Protein AF-A0A2D9YYC9-F1 (afdb_monomer_lite)

Foldseek 3Di:
DDLQQDQWDADPVQATPDHHPLNVVLLVLQAQFWWWWAFPVGDIAGAHGKDFDPRRRQGWIWGQHPVRDTDIDGLQRTFKIFTPLVSLVVLLVVLQVVLVVVLVVVLVVCLVVVPDPVDDSPVSNVVSVLLQDAPDVVVPRPPPPHNRPSVVVSVVSSVVSSVVSSVVCVVQSVSMGGRDCPPPNRDPPDDSDDDDPVVVVVVVVVVVLVVLCVDPNSVVVVVVVD

Sequence (226 aa):
MEIKDVYYVYSDFNRIFHHSWSFEENLRRIKNRTGKAYTIDGDTLNFIDIKFDKDMIEPEILLTTIHERSEYISLFDIEHIETDFSIMTYSVERGFQYSFYSFIIATTLNVGLSWDNERRAIPQIWDQYDNLLPMISLLGLNKQHGTGVTYESLTSLVPLTILISMAYDVFKDKNKFYFSPVYENKKFGRSMHVFSLKQLVRSKLDSIIFRLEKNKLGRKVIGWFR

pLDDT: mean 80.92, std 12.18, range [47.97, 95.19]

Radius of gyration: 24.15 Å; chains: 1; bounding box: 65×42×69 Å

Structure (mmCIF, N/CA/C/O backbone):
data_AF-A0A2D9YYC9-F1
#
_entry.id   AF-A0A2D9YYC9-F1
#
loop_
_atom_site.group_PDB
_atom_site.id
_atom_site.type_symbol
_atom_site.label_atom_id
_atom_site.label_alt_id
_atom_site.label_comp_id
_atom_site.label_asym_id
_atom_site.label_entity_id
_atom_site.label_seq_id
_atom_site.pdbx_PDB_ins_code
_atom_site.Cartn_x
_atom_site.Cartn_y
_atom_site.Cartn_z
_atom_site.occupancy
_atom_site.B_iso_or_equiv
_atom_site.auth_seq_id
_atom_site.auth_comp_id
_atom_site.auth_asym_id
_atom_site.auth_atom_id
_atom_site.pdbx_PDB_model_num
ATOM 1 N N . MET A 1 1 ? -23.852 3.025 -10.767 1.00 52.12 1 MET A N 1
ATOM 2 C CA . MET A 1 1 ? -22.676 2.762 -9.915 1.00 52.12 1 MET A CA 1
ATOM 3 C C . MET A 1 1 ? -22.319 1.302 -10.105 1.00 52.12 1 MET A C 1
ATOM 5 O O . MET A 1 1 ? -23.188 0.466 -9.892 1.00 52.12 1 MET A O 1
ATOM 9 N N . GLU A 1 2 ? -21.134 0.987 -10.622 1.00 62.22 2 GLU A N 1
ATOM 10 C CA . GLU A 1 2 ? -20.710 -0.412 -10.743 1.00 62.22 2 GLU A CA 1
ATOM 11 C C . GLU A 1 2 ? -20.192 -0.897 -9.380 1.00 62.22 2 GLU A C 1
ATOM 13 O O . GLU A 1 2 ? -19.480 -0.167 -8.696 1.00 62.22 2 GLU A O 1
ATOM 18 N N . ILE A 1 3 ? -20.532 -2.127 -8.976 1.00 65.88 3 ILE A N 1
ATOM 19 C CA . ILE A 1 3 ? -20.151 -2.714 -7.671 1.00 65.88 3 ILE A CA 1
ATOM 20 C C . ILE A 1 3 ? -18.628 -2.660 -7.428 1.00 65.88 3 ILE A C 1
ATOM 22 O O . ILE A 1 3 ? -18.171 -2.524 -6.295 1.00 65.88 3 ILE A O 1
ATOM 26 N N . LYS A 1 4 ? -17.830 -2.707 -8.500 1.00 65.62 4 LYS A N 1
ATOM 27 C CA . LYS A 1 4 ? -16.361 -2.648 -8.457 1.00 65.62 4 LYS A CA 1
ATOM 28 C C . LYS A 1 4 ? -15.800 -1.340 -7.877 1.00 65.62 4 LYS A C 1
ATOM 30 O O . LYS A 1 4 ? -14.672 -1.341 -7.392 1.00 65.62 4 LYS A O 1
ATOM 35 N N . ASP A 1 5 ? -16.571 -0.254 -7.938 1.00 69.75 5 ASP A N 1
ATOM 36 C CA . ASP A 1 5 ? -16.155 1.078 -7.483 1.00 69.75 5 ASP A CA 1
ATOM 37 C C . ASP A 1 5 ? -16.563 1.341 -6.020 1.00 69.75 5 ASP A C 1
ATOM 39 O O . ASP A 1 5 ? -16.216 2.374 -5.447 1.00 69.75 5 ASP A O 1
ATOM 43 N N . VAL A 1 6 ? -17.298 0.410 -5.401 1.00 81.81 6 VAL A N 1
ATOM 44 C CA . VAL A 1 6 ? -17.781 0.515 -4.020 1.00 81.81 6 VAL A CA 1
ATOM 45 C C . VAL A 1 6 ? -16.727 -0.015 -3.056 1.00 81.81 6 VAL A C 1
ATOM 47 O O . VAL A 1 6 ? -16.281 -1.151 -3.202 1.00 81.81 6 VAL A O 1
ATOM 50 N N . TYR A 1 7 ? -16.340 0.796 -2.063 1.00 85.31 7 TYR A N 1
ATOM 51 C CA . TYR A 1 7 ? -15.249 0.472 -1.138 1.00 85.31 7 TYR A CA 1
ATOM 52 C C . TYR A 1 7 ? -15.522 -0.815 -0.347 1.00 85.31 7 TYR A C 1
ATOM 54 O O . TYR A 1 7 ? -14.713 -1.741 -0.422 1.00 85.31 7 TYR A O 1
ATOM 62 N N . TYR A 1 8 ? -16.681 -0.897 0.310 1.00 87.50 8 TYR A N 1
ATOM 63 C CA . TYR A 1 8 ? -17.287 -2.123 0.831 1.00 87.50 8 TYR A CA 1
ATOM 64 C C . TYR A 1 8 ? -18.804 -1.932 1.013 1.00 87.50 8 TYR A C 1
ATOM 66 O O . TYR A 1 8 ? -19.294 -0.802 0.990 1.00 87.50 8 TYR A O 1
ATOM 74 N N . VAL A 1 9 ? -19.546 -3.032 1.153 1.00 84.38 9 VAL A N 1
ATOM 75 C CA . VAL A 1 9 ? -20.987 -3.055 1.448 1.00 84.38 9 VAL A CA 1
ATOM 76 C C . VAL A 1 9 ? -21.239 -4.025 2.594 1.00 84.38 9 VAL A C 1
ATOM 78 O O . VAL A 1 9 ? -20.710 -5.140 2.598 1.00 84.38 9 VAL A O 1
ATOM 81 N N . TYR A 1 10 ? -22.062 -3.596 3.546 1.00 85.69 10 TYR A N 1
ATOM 82 C CA . TYR A 1 10 ? -22.464 -4.387 4.699 1.00 85.69 10 TYR A CA 1
ATOM 83 C C . TYR A 1 10 ? -23.986 -4.525 4.773 1.00 85.69 10 TYR A C 1
ATOM 85 O O . TYR A 1 10 ? -24.723 -3.737 4.182 1.00 85.69 10 TYR A O 1
ATOM 93 N N . SER A 1 11 ? -24.443 -5.586 5.433 1.00 84.19 11 SER A N 1
ATOM 94 C CA . SER A 1 11 ? -25.862 -5.869 5.678 1.00 84.19 11 SER A CA 1
ATOM 95 C C . SER A 1 11 ? -26.324 -5.326 7.032 1.00 84.19 11 SER A C 1
ATOM 97 O O . SER A 1 11 ? -25.493 -5.032 7.889 1.00 84.19 11 SER A O 1
ATOM 99 N N . ASP A 1 12 ? -27.641 -5.308 7.257 1.00 79.25 12 ASP A N 1
ATOM 100 C CA . ASP A 1 12 ? -28.264 -4.928 8.538 1.00 79.25 12 ASP A CA 1
ATOM 101 C C . ASP A 1 12 ? -27.832 -5.819 9.721 1.00 79.25 12 ASP A C 1
ATOM 103 O O . ASP A 1 12 ? -28.010 -5.455 10.878 1.00 79.25 12 ASP A O 1
ATOM 107 N N . PHE A 1 13 ? -27.231 -6.981 9.443 1.00 80.44 13 PHE A N 1
ATOM 108 C CA . PHE A 1 13 ? -26.646 -7.871 10.449 1.00 80.44 13 PHE A CA 1
ATOM 109 C C . PHE A 1 13 ? -25.179 -7.547 10.766 1.00 80.44 13 PHE A C 1
ATOM 111 O O . PHE A 1 13 ? -24.491 -8.396 11.328 1.00 80.44 13 PHE A O 1
ATOM 118 N N . ASN A 1 14 ? -24.674 -6.373 10.369 1.00 81.06 14 ASN A N 1
ATOM 119 C CA . ASN A 1 14 ? -23.276 -5.970 10.556 1.00 81.06 14 ASN A CA 1
ATOM 120 C C . ASN A 1 14 ? -22.285 -6.969 9.933 1.00 81.06 14 ASN A C 1
ATOM 122 O O . ASN A 1 14 ? -21.263 -7.313 10.514 1.00 81.06 14 ASN A O 1
ATOM 126 N N . ARG A 1 15 ? -22.589 -7.441 8.720 1.00 84.62 15 ARG A N 1
ATOM 127 C CA . ARG A 1 15 ? -21.717 -8.360 7.963 1.00 84.62 15 ARG A CA 1
ATOM 128 C C .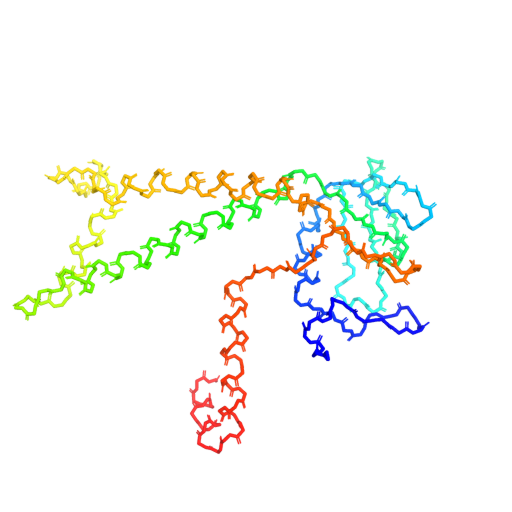 ARG A 1 15 ? -21.300 -7.748 6.645 1.00 84.62 15 ARG A C 1
ATOM 130 O O . ARG A 1 15 ? -22.183 -7.304 5.905 1.00 84.62 15 ARG A O 1
ATOM 137 N N . ILE A 1 16 ? -20.008 -7.769 6.324 1.00 85.94 16 ILE A N 1
ATOM 138 C CA . ILE A 1 16 ? -19.506 -7.314 5.023 1.00 85.94 16 ILE A CA 1
ATOM 139 C C . ILE A 1 16 ? -19.636 -8.465 4.028 1.00 85.94 16 ILE A C 1
ATOM 141 O O . ILE A 1 16 ? -19.042 -9.522 4.197 1.00 85.94 16 ILE A O 1
ATOM 145 N N . PHE A 1 17 ? -20.407 -8.258 2.963 1.00 85.56 17 PHE A N 1
ATOM 146 C CA . PHE A 1 17 ? -20.585 -9.261 1.902 1.00 85.56 17 PHE A CA 1
ATOM 147 C C . PHE A 1 17 ? -19.936 -8.850 0.578 1.00 85.56 17 PHE A C 1
ATOM 149 O O . PHE A 1 17 ? -19.838 -9.656 -0.346 1.00 85.56 17 PHE A O 1
ATOM 156 N N . HIS A 1 18 ? -19.488 -7.598 0.469 1.00 86.12 18 HIS A N 1
ATOM 157 C CA . HIS A 1 18 ? -18.703 -7.121 -0.662 1.00 86.12 18 HIS A CA 1
ATOM 158 C C . HIS A 1 18 ? -17.634 -6.149 -0.186 1.00 86.12 18 HIS A C 1
ATOM 160 O O . HIS A 1 18 ? -17.923 -5.241 0.588 1.00 86.12 18 HIS A O 1
ATOM 166 N N . HIS A 1 19 ? -16.420 -6.285 -0.704 1.00 87.94 19 HIS A N 1
ATOM 167 C CA . HIS A 1 19 ? -15.357 -5.309 -0.522 1.00 87.94 19 HIS A CA 1
ATOM 168 C C . HIS A 1 19 ? -14.511 -5.188 -1.789 1.00 87.94 19 HIS A C 1
ATOM 170 O O . HIS A 1 19 ? -14.334 -6.134 -2.555 1.00 87.94 19 HIS A O 1
ATOM 176 N N . SER A 1 20 ? -14.006 -3.983 -2.034 1.00 88.56 20 SER A N 1
ATOM 177 C CA . SER A 1 20 ? -13.133 -3.702 -3.171 1.00 88.56 20 SER A CA 1
ATOM 178 C C . SER A 1 20 ? -11.706 -4.191 -2.933 1.00 88.56 20 SER A C 1
ATOM 180 O O . SER A 1 20 ? -11.236 -4.300 -1.802 1.00 88.56 20 SER A O 1
ATOM 182 N N . TRP A 1 21 ? -10.950 -4.346 -4.021 1.00 88.06 21 TRP A N 1
ATOM 183 C CA . TRP A 1 21 ? -9.505 -4.578 -3.943 1.00 88.06 21 TRP A CA 1
ATOM 184 C C . TRP A 1 21 ? -8.770 -3.461 -3.182 1.00 88.06 21 TRP A C 1
ATOM 186 O O . TRP A 1 21 ? -7.805 -3.719 -2.473 1.00 88.06 21 TRP A O 1
ATOM 196 N N . SER A 1 22 ? -9.227 -2.207 -3.304 1.00 89.44 22 SER A N 1
ATOM 197 C CA . SER A 1 22 ? -8.639 -1.089 -2.553 1.00 89.44 22 SER A CA 1
ATOM 198 C C . SER A 1 22 ? -8.849 -1.230 -1.046 1.00 89.44 22 SER A C 1
ATOM 200 O O . SER A 1 22 ? -7.952 -0.876 -0.290 1.00 89.44 22 SER A O 1
ATOM 202 N N . PHE A 1 23 ? -9.999 -1.755 -0.613 1.00 90.25 23 PHE A N 1
ATOM 203 C CA . PHE A 1 23 ? -10.268 -2.041 0.795 1.00 90.25 23 PHE A CA 1
ATOM 204 C C . PHE A 1 23 ? -9.315 -3.112 1.326 1.00 90.25 23 PHE A C 1
ATOM 206 O O . PHE A 1 23 ? -8.588 -2.854 2.280 1.00 90.25 23 PHE A O 1
ATOM 213 N N . GLU A 1 24 ? -9.229 -4.255 0.644 1.00 90.88 24 GLU A N 1
ATOM 214 C CA . GLU A 1 24 ? -8.321 -5.347 1.021 1.00 90.88 24 GLU A CA 1
ATOM 215 C C . GLU A 1 24 ? -6.857 -4.880 1.076 1.00 90.88 24 GLU A C 1
ATOM 217 O O . GLU A 1 24 ? -6.128 -5.149 2.032 1.00 90.88 24 GLU A O 1
ATOM 222 N N . GLU A 1 25 ? -6.425 -4.116 0.074 1.00 90.94 25 GLU A N 1
ATOM 223 C CA . GLU A 1 25 ? -5.067 -3.588 0.012 1.00 90.94 25 GLU A CA 1
ATOM 224 C C . GLU A 1 25 ? -4.793 -2.562 1.122 1.00 90.94 25 GLU A C 1
ATOM 226 O O . GLU A 1 25 ? -3.695 -2.551 1.677 1.00 90.94 25 GLU A O 1
ATOM 231 N N . ASN A 1 26 ? -5.768 -1.730 1.499 1.00 92.31 26 ASN A N 1
ATOM 232 C CA . ASN A 1 26 ? -5.632 -0.830 2.646 1.00 92.31 26 ASN A CA 1
ATOM 233 C C . ASN A 1 26 ? -5.499 -1.612 3.958 1.00 92.31 26 ASN A C 1
ATOM 235 O O . ASN A 1 26 ? -4.574 -1.344 4.721 1.00 92.31 26 ASN A O 1
ATOM 239 N N . LEU A 1 27 ? -6.332 -2.631 4.184 1.00 92.50 27 LEU A N 1
ATOM 240 C CA . LEU A 1 27 ? -6.210 -3.507 5.354 1.00 92.50 27 LEU A CA 1
ATOM 241 C C . LEU A 1 27 ? -4.836 -4.178 5.421 1.00 92.50 27 LEU A C 1
ATOM 243 O O . LEU A 1 27 ? -4.179 -4.167 6.463 1.00 92.50 27 LEU A O 1
ATOM 247 N N . ARG A 1 28 ? -4.347 -4.695 4.287 1.00 91.81 28 ARG A N 1
ATOM 248 C CA . ARG A 1 28 ? -3.009 -5.293 4.177 1.00 91.81 28 ARG A CA 1
ATOM 249 C C . ARG A 1 28 ? -1.899 -4.301 4.523 1.00 91.81 28 ARG A C 1
ATOM 251 O O . ARG A 1 28 ? -0.874 -4.697 5.075 1.00 91.81 28 ARG A O 1
ATOM 258 N N . ARG A 1 29 ? -2.072 -3.022 4.182 1.00 91.38 29 ARG A N 1
ATOM 259 C CA . ARG A 1 29 ? -1.085 -1.973 4.468 1.00 91.38 29 ARG A CA 1
ATOM 260 C C . ARG A 1 29 ? -1.031 -1.589 5.936 1.00 91.38 29 ARG A C 1
ATOM 262 O O . ARG A 1 29 ? 0.056 -1.240 6.390 1.00 91.38 29 ARG A O 1
ATOM 269 N N . ILE A 1 30 ? -2.167 -1.647 6.622 1.00 93.19 30 ILE A N 1
ATOM 270 C CA . ILE A 1 30 ? -2.317 -1.307 8.040 1.00 93.19 30 ILE A CA 1
ATOM 271 C C . ILE A 1 30 ? -1.871 -2.462 8.938 1.00 93.19 30 ILE A C 1
ATOM 273 O O . ILE A 1 30 ? -1.280 -2.226 9.985 1.00 93.19 30 ILE A O 1
ATOM 277 N N . LYS A 1 31 ? -2.148 -3.704 8.526 1.00 91.88 31 LYS A N 1
ATOM 278 C CA . LYS A 1 31 ? -1.865 -4.914 9.303 1.00 91.88 31 LYS A CA 1
ATOM 279 C C . LYS A 1 31 ? -0.412 -4.961 9.789 1.00 91.88 31 LYS A C 1
ATOM 281 O O . LYS A 1 31 ? 0.508 -4.694 9.014 1.00 91.88 31 LYS A O 1
ATOM 286 N N . ASN A 1 32 ? -0.219 -5.394 11.036 1.00 89.12 32 ASN A N 1
ATOM 287 C CA . ASN A 1 32 ? 1.094 -5.515 11.675 1.00 89.12 32 ASN A CA 1
ATOM 288 C C . ASN A 1 32 ? 1.869 -4.189 11.767 1.00 89.12 32 ASN A C 1
ATOM 290 O O . ASN A 1 32 ? 3.093 -4.170 11.609 1.00 89.12 32 ASN A O 1
ATOM 294 N N . ARG A 1 33 ? 1.164 -3.072 11.973 1.00 90.94 33 ARG A N 1
ATOM 295 C CA . ARG A 1 33 ? 1.769 -1.757 12.219 1.00 90.94 33 ARG A CA 1
ATOM 296 C C . ARG A 1 33 ? 1.282 -1.169 13.533 1.00 90.94 33 ARG A C 1
ATOM 298 O O . ARG A 1 33 ? 0.242 -1.560 14.050 1.00 90.94 33 ARG A O 1
ATOM 305 N N . THR A 1 34 ? 2.030 -0.184 14.006 1.00 94.19 34 THR A N 1
ATOM 306 C CA . THR A 1 34 ? 1.686 0.665 15.146 1.00 94.19 34 THR A CA 1
ATOM 307 C C . THR A 1 34 ? 0.879 1.866 14.664 1.00 94.19 34 THR A C 1
ATOM 309 O O . THR A 1 34 ? 1.081 2.367 13.550 1.00 94.19 34 THR A O 1
ATOM 312 N N . GLY A 1 35 ? -0.021 2.367 15.504 1.00 94.88 35 GLY A N 1
ATOM 313 C CA . GLY A 1 35 ? -0.828 3.523 15.155 1.00 94.88 35 GLY A CA 1
ATOM 314 C C . GLY A 1 35 ? -1.865 3.901 16.199 1.00 94.88 35 GLY A C 1
ATOM 315 O O . GLY A 1 35 ? -1.781 3.538 17.375 1.00 94.88 35 GLY A O 1
ATOM 316 N N . LYS A 1 36 ? -2.842 4.676 15.736 1.00 95.19 36 LYS A N 1
ATOM 317 C CA . LYS A 1 36 ? -3.989 5.155 16.503 1.00 95.19 36 LYS A CA 1
ATOM 318 C C . LYS A 1 36 ? -5.265 4.823 15.753 1.00 95.19 36 LYS A C 1
ATOM 320 O O . LYS A 1 36 ? -5.350 5.071 14.553 1.00 95.19 36 LYS A O 1
ATOM 325 N N . ALA A 1 37 ? -6.245 4.262 16.441 1.00 94.12 37 ALA A N 1
ATOM 326 C CA . ALA A 1 37 ? -7.591 4.094 15.920 1.00 94.12 37 ALA A CA 1
ATOM 327 C C . ALA A 1 37 ? -8.490 5.156 16.554 1.00 94.12 37 ALA A C 1
ATOM 329 O O . ALA A 1 37 ? -8.452 5.352 17.768 1.00 94.12 37 ALA A O 1
ATOM 330 N N . TYR A 1 38 ? -9.264 5.845 15.728 1.00 92.75 38 TYR A N 1
ATOM 331 C CA . TYR A 1 38 ? -10.232 6.850 16.145 1.00 92.75 38 TYR A CA 1
ATOM 332 C C . TYR A 1 38 ? -11.621 6.246 16.010 1.00 92.75 38 TYR A C 1
ATOM 334 O O . TYR A 1 38 ? -11.996 5.798 14.919 1.00 92.75 38 TYR A O 1
ATOM 342 N N . THR A 1 39 ? -12.354 6.181 17.116 1.00 91.06 39 THR A N 1
ATOM 343 C CA . THR A 1 39 ? -13.708 5.628 17.126 1.00 91.06 39 THR A CA 1
ATOM 344 C C . THR A 1 39 ? -14.718 6.675 16.675 1.00 91.06 39 THR A C 1
ATOM 346 O O . THR A 1 39 ? -14.463 7.880 16.728 1.00 91.06 39 THR A O 1
ATOM 349 N N . ILE A 1 40 ? -15.890 6.218 16.241 1.00 88.00 40 ILE A N 1
ATOM 350 C CA . ILE A 1 40 ? -17.014 7.098 15.896 1.00 88.00 40 ILE A CA 1
ATOM 351 C C . ILE A 1 40 ? -17.499 7.932 17.094 1.00 88.00 40 ILE A C 1
ATOM 353 O O . ILE A 1 40 ? -17.984 9.045 16.899 1.00 88.00 40 ILE A O 1
ATOM 357 N N . ASP A 1 41 ? -17.308 7.425 18.315 1.00 86.81 41 ASP A N 1
ATOM 358 C CA . ASP A 1 41 ? -17.687 8.090 19.568 1.00 86.81 41 ASP A CA 1
ATOM 359 C C . ASP A 1 41 ? -16.687 9.182 19.995 1.00 86.81 41 ASP A C 1
ATOM 361 O O . ASP A 1 41 ? -16.949 9.945 20.925 1.00 86.81 41 ASP A O 1
ATOM 365 N N . GLY A 1 42 ? -15.554 9.303 19.291 1.00 86.00 42 GLY A N 1
ATOM 366 C CA . GLY A 1 42 ? -14.517 10.304 19.549 1.00 86.00 42 GLY A CA 1
ATOM 367 C C . GLY A 1 42 ? -13.362 9.819 20.429 1.00 86.00 42 GLY A C 1
ATOM 368 O O . GLY A 1 42 ? -12.465 10.608 20.739 1.00 86.00 42 GLY A O 1
ATOM 369 N N . ASP A 1 43 ? -13.336 8.536 20.795 1.00 91.25 43 ASP A N 1
ATOM 370 C CA . ASP A 1 43 ? -12.227 7.948 21.540 1.00 91.25 43 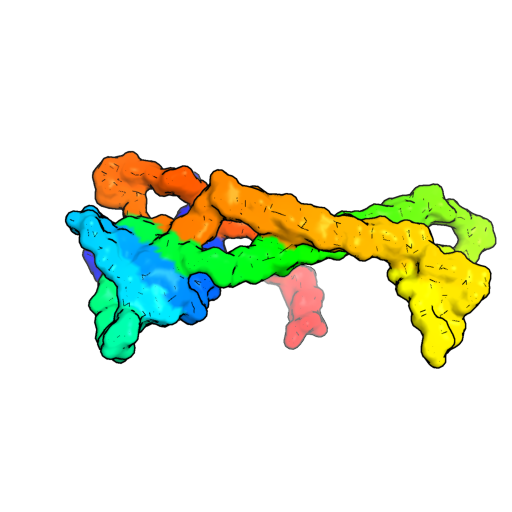ASP A CA 1
ATOM 371 C C . ASP A 1 43 ? -11.019 7.688 20.634 1.00 91.25 43 ASP A C 1
ATOM 373 O O . ASP A 1 43 ? -11.121 7.494 19.421 1.00 91.25 43 ASP A O 1
ATOM 377 N N . THR A 1 44 ? -9.831 7.678 21.239 1.00 93.62 44 THR A N 1
ATOM 378 C CA . THR A 1 44 ? -8.575 7.360 20.550 1.00 93.62 44 THR A CA 1
ATOM 379 C C . THR A 1 44 ? -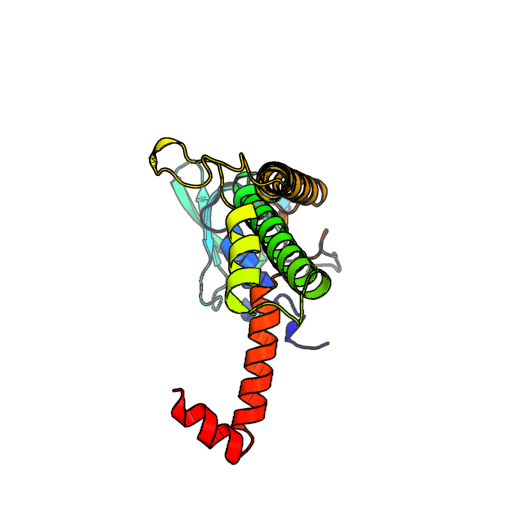7.891 6.182 21.226 1.00 93.62 44 THR A C 1
ATOM 381 O O . THR A 1 44 ? -7.525 6.248 22.399 1.00 93.62 44 THR A O 1
ATOM 384 N N . LEU A 1 45 ? -7.649 5.123 20.458 1.00 92.75 45 LEU A N 1
ATOM 385 C CA . LEU A 1 45 ? -7.034 3.885 20.918 1.00 92.75 45 LEU A CA 1
ATOM 386 C C . LEU A 1 45 ? -5.635 3.750 20.313 1.00 92.75 45 LEU A C 1
ATOM 388 O O . LEU A 1 45 ? -5.480 3.613 19.100 1.00 92.75 45 LEU A O 1
ATOM 392 N N . ASN A 1 46 ? -4.599 3.797 21.152 1.00 93.94 46 ASN A N 1
ATOM 393 C CA . ASN A 1 46 ? -3.218 3.584 20.710 1.00 93.94 46 ASN A CA 1
ATOM 394 C C . ASN A 1 46 ? -2.908 2.079 20.661 1.00 93.94 46 ASN A C 1
ATOM 396 O O . ASN A 1 46 ? -3.111 1.377 21.655 1.00 93.94 46 ASN A O 1
ATOM 400 N N . PHE A 1 47 ? -2.356 1.601 19.547 1.00 93.88 47 PHE A N 1
ATOM 401 C CA . PHE A 1 47 ? -2.017 0.190 19.345 1.00 93.88 47 PHE A CA 1
ATOM 402 C C . PHE A 1 47 ? -0.598 0.011 18.798 1.00 93.88 47 PHE A C 1
ATOM 404 O O . PHE A 1 47 ? -0.087 0.864 18.071 1.00 93.88 47 PHE A O 1
ATOM 411 N N . ILE A 1 48 ? 0.027 -1.115 19.144 1.00 94.56 48 ILE A N 1
ATOM 412 C CA . ILE A 1 48 ? 1.339 -1.559 18.639 1.00 94.56 48 ILE A CA 1
ATOM 413 C C . ILE A 1 48 ? 1.218 -2.637 17.555 1.00 94.56 48 ILE A C 1
ATOM 415 O O . ILE A 1 48 ? 2.143 -2.831 16.773 1.00 94.56 48 ILE A O 1
ATOM 419 N N . ASP A 1 49 ? 0.082 -3.332 17.506 1.00 93.19 49 ASP A N 1
ATOM 420 C CA . ASP A 1 49 ? -0.252 -4.307 16.470 1.00 93.19 49 ASP A CA 1
ATOM 421 C C . ASP A 1 49 ? -1.754 -4.244 16.179 1.00 93.19 49 ASP A C 1
ATOM 423 O O . ASP A 1 49 ? -2.566 -3.915 17.049 1.00 93.19 49 ASP A O 1
ATOM 427 N N . ILE A 1 50 ? -2.109 -4.555 14.938 1.00 94.06 50 ILE A N 1
ATOM 428 C CA . ILE A 1 50 ? -3.480 -4.565 14.445 1.00 94.06 50 ILE A CA 1
ATOM 429 C C . ILE A 1 50 ? -3.671 -5.721 13.471 1.00 94.06 50 ILE A C 1
ATOM 431 O O . ILE A 1 50 ? -2.922 -5.890 12.498 1.00 94.06 50 ILE A O 1
ATOM 435 N N . LYS A 1 51 ? -4.720 -6.506 13.713 1.00 93.56 51 LYS A N 1
ATOM 436 C CA . LYS A 1 51 ? -5.146 -7.609 12.851 1.00 93.56 51 LYS A CA 1
ATOM 437 C C . LYS A 1 51 ? -6.614 -7.452 12.499 1.00 93.56 51 LYS A C 1
ATOM 439 O O . LYS A 1 51 ? -7.404 -6.933 13.273 1.00 93.56 51 LYS A O 1
ATOM 444 N N . PHE A 1 52 ? -6.950 -7.937 11.317 1.00 91.50 52 PHE A N 1
ATOM 445 C CA . PHE A 1 52 ? -8.294 -7.901 10.765 1.00 91.50 52 PHE A CA 1
ATOM 446 C C . PHE A 1 52 ? -8.755 -9.330 10.522 1.00 91.50 52 PHE A C 1
ATOM 448 O O . PHE A 1 52 ? -7.934 -10.153 10.084 1.00 91.50 52 PHE A O 1
ATOM 455 N N . ASP A 1 53 ? -10.037 -9.604 10.760 1.00 87.44 53 ASP A N 1
ATOM 456 C CA . ASP A 1 53 ? -10.651 -10.824 10.243 1.00 87.44 53 ASP A CA 1
ATOM 457 C C . ASP A 1 53 ? -10.516 -10.855 8.712 1.00 87.44 53 ASP A C 1
ATOM 459 O O . ASP A 1 53 ? -10.726 -9.862 8.019 1.00 87.44 53 ASP A O 1
ATOM 463 N N . LYS A 1 54 ? -10.090 -11.990 8.165 1.00 79.06 54 LYS A N 1
ATOM 464 C CA . LYS A 1 54 ? -9.862 -12.119 6.726 1.00 79.06 54 LYS A CA 1
ATOM 465 C C . LYS A 1 54 ? -11.177 -12.256 5.967 1.00 79.06 54 LYS A C 1
ATOM 467 O O . LYS A 1 54 ? -11.276 -11.757 4.847 1.00 79.06 54 LYS A O 1
ATOM 472 N N . ASP A 1 55 ? -12.147 -12.935 6.568 1.00 80.06 55 ASP A N 1
ATOM 473 C CA . ASP A 1 55 ? -13.397 -13.267 5.894 1.00 80.06 55 ASP A CA 1
ATOM 474 C C . ASP A 1 55 ? -14.408 -12.117 5.999 1.00 80.06 55 ASP A C 1
ATOM 476 O O . ASP A 1 55 ? -15.313 -12.027 5.168 1.00 80.06 55 ASP A O 1
ATOM 480 N N . MET A 1 56 ? -14.214 -11.198 6.959 1.00 84.19 56 MET A N 1
ATOM 481 C CA . MET A 1 56 ? -15.032 -9.992 7.170 1.00 84.19 56 MET A CA 1
ATOM 482 C C . MET A 1 56 ? -16.524 -10.313 7.376 1.00 84.19 56 MET A C 1
ATOM 484 O O . MET A 1 56 ? -17.393 -9.448 7.224 1.00 84.19 56 MET A O 1
ATOM 488 N N . ILE A 1 57 ? -16.813 -11.570 7.732 1.00 80.50 57 ILE A N 1
ATOM 489 C CA . ILE A 1 57 ? -18.150 -12.059 8.070 1.00 80.50 57 ILE A CA 1
ATOM 490 C C . ILE A 1 57 ? -18.579 -11.389 9.370 1.00 80.50 57 ILE A C 1
ATOM 492 O O . ILE A 1 57 ? -19.686 -10.859 9.444 1.00 80.50 57 ILE A O 1
ATOM 496 N N . GLU A 1 58 ? -17.672 -11.374 10.344 1.00 84.38 58 GLU A N 1
ATOM 497 C CA . GLU A 1 58 ? -17.731 -10.572 11.558 1.00 84.38 58 GLU A CA 1
ATOM 498 C C . GLU A 1 58 ? -16.579 -9.573 11.441 1.00 84.38 58 GLU A C 1
ATOM 500 O O . GLU A 1 58 ? -15.423 -9.940 11.644 1.00 84.38 58 GLU A O 1
ATOM 505 N N . PRO A 1 59 ? -16.845 -8.340 10.979 1.00 87.38 59 PRO A N 1
ATOM 506 C CA . PRO A 1 59 ? -15.801 -7.376 10.670 1.00 87.38 59 PRO A CA 1
ATOM 507 C C . PRO A 1 59 ? -15.234 -6.809 11.971 1.00 87.38 59 PRO A C 1
ATOM 509 O O . PRO A 1 59 ? -15.526 -5.685 12.366 1.00 87.38 59 PRO A O 1
ATOM 512 N N . GLU A 1 60 ? -14.423 -7.616 12.641 1.00 90.81 60 GLU A N 1
ATOM 513 C CA . GLU A 1 60 ? -13.729 -7.291 13.873 1.00 90.81 60 GLU A CA 1
ATOM 514 C C . GLU A 1 60 ? -12.256 -6.988 13.599 1.00 90.81 60 GLU A C 1
ATOM 516 O O . GLU A 1 60 ? -11.591 -7.558 12.721 1.00 90.81 60 GLU A O 1
ATOM 521 N N . ILE A 1 61 ? -11.743 -6.060 14.394 1.00 92.44 61 ILE A N 1
ATOM 522 C CA . ILE A 1 61 ? -10.346 -5.683 14.458 1.00 92.44 61 ILE A CA 1
ATOM 523 C C . ILE A 1 61 ? -9.822 -6.130 15.813 1.00 92.44 61 ILE A C 1
ATOM 525 O O . ILE A 1 61 ? -10.370 -5.764 16.849 1.00 92.44 61 ILE A O 1
ATOM 529 N N . LEU A 1 62 ? -8.715 -6.862 15.804 1.00 94.12 62 LEU A N 1
ATOM 530 C CA . LEU A 1 62 ? -7.944 -7.119 17.007 1.00 94.12 62 LEU A CA 1
ATOM 531 C C . LEU A 1 62 ? -6.857 -6.050 17.137 1.00 94.12 62 LEU A C 1
ATOM 533 O O . LEU A 1 62 ? -5.918 -6.026 16.335 1.00 94.12 62 LEU A O 1
ATOM 537 N N . LEU A 1 63 ? -6.979 -5.188 18.146 1.00 93.69 63 LEU A N 1
ATOM 538 C CA . LEU A 1 63 ? -5.959 -4.207 18.512 1.00 93.69 63 LEU A CA 1
ATOM 539 C C . LEU A 1 63 ? -5.133 -4.732 19.679 1.00 93.69 63 LEU A C 1
ATOM 541 O O . LEU A 1 63 ? -5.683 -5.071 20.723 1.00 93.69 63 LEU A O 1
ATOM 545 N N . THR A 1 64 ? -3.811 -4.741 19.540 1.00 93.81 64 THR A N 1
ATOM 546 C CA . THR A 1 64 ? -2.901 -4.989 20.663 1.00 93.81 64 THR A CA 1
ATOM 547 C C . THR A 1 64 ? -2.371 -3.658 21.176 1.00 93.81 64 THR A C 1
ATOM 549 O O . THR A 1 64 ? -1.711 -2.907 20.458 1.00 93.81 64 THR A O 1
ATOM 552 N N . THR A 1 65 ? -2.674 -3.358 22.433 1.00 90.56 65 THR A N 1
ATOM 553 C CA . THR A 1 65 ? -2.245 -2.139 23.126 1.00 90.56 65 THR A CA 1
ATOM 554 C C . THR A 1 65 ? -0.777 -2.214 23.554 1.00 90.56 65 THR A C 1
ATOM 556 O O . THR A 1 65 ? -0.165 -3.280 23.578 1.00 90.56 65 THR A O 1
ATOM 559 N N . ILE A 1 66 ? -0.217 -1.074 23.967 1.00 83.44 66 ILE A N 1
ATOM 560 C CA . ILE A 1 66 ? 1.162 -0.968 24.484 1.00 83.44 66 ILE A CA 1
ATOM 561 C C . ILE A 1 66 ? 1.401 -1.884 25.700 1.00 83.44 66 ILE A C 1
ATOM 563 O O . ILE A 1 66 ? 2.511 -2.359 25.903 1.00 83.44 66 ILE A O 1
ATOM 567 N N . HIS A 1 67 ? 0.360 -2.167 26.487 1.00 85.69 67 HIS A N 1
ATOM 568 C CA . HIS A 1 67 ? 0.432 -3.060 27.649 1.00 85.69 67 HIS A CA 1
ATOM 569 C C . HIS A 1 67 ? 0.225 -4.541 27.280 1.00 85.69 67 HIS A C 1
ATOM 571 O O . HIS A 1 67 ? -0.165 -5.329 28.138 1.00 85.69 67 HIS A O 1
ATOM 577 N N . GLU A 1 68 ? 0.395 -4.896 26.000 1.00 81.00 68 GLU A N 1
ATOM 578 C CA . GLU A 1 68 ? 0.210 -6.242 25.429 1.00 81.00 68 GLU A CA 1
ATOM 579 C C . GLU A 1 68 ? -1.190 -6.846 25.640 1.00 81.00 68 GLU A C 1
ATOM 581 O O . GLU A 1 68 ? -1.425 -8.032 25.409 1.00 81.00 68 GLU A O 1
ATOM 586 N N . ARG A 1 69 ? -2.169 -6.021 26.026 1.00 88.00 69 ARG A N 1
ATOM 587 C CA . ARG A 1 69 ? -3.577 -6.423 26.070 1.00 88.00 69 ARG A CA 1
ATOM 588 C C . ARG A 1 69 ? -4.160 -6.319 24.677 1.00 88.00 69 ARG A C 1
ATOM 590 O O . ARG A 1 69 ? -3.982 -5.289 24.026 1.00 88.00 69 ARG A O 1
ATOM 597 N N . SER A 1 70 ? -4.824 -7.382 24.244 1.00 90.19 70 SER A N 1
ATOM 598 C CA . SER A 1 70 ? -5.469 -7.445 22.938 1.00 90.19 70 SER A CA 1
ATOM 599 C C . SER A 1 70 ? -6.980 -7.367 23.108 1.00 90.19 70 SER A C 1
ATOM 601 O O . SER A 1 70 ? -7.543 -8.109 23.911 1.00 90.19 70 SER A O 1
ATOM 603 N N . GLU A 1 71 ? -7.615 -6.465 22.370 1.00 90.56 71 GLU A N 1
ATOM 604 C CA . GLU A 1 71 ? -9.048 -6.186 22.448 1.00 90.56 71 GLU A CA 1
ATOM 605 C C . GLU A 1 71 ? -9.666 -6.283 21.051 1.00 90.56 71 GLU A C 1
ATOM 607 O O . GLU A 1 71 ? -9.069 -5.839 20.066 1.00 90.56 71 GLU A O 1
ATOM 612 N N . TYR A 1 72 ? -10.845 -6.902 20.977 1.00 91.81 72 TYR A N 1
ATOM 613 C CA . TYR A 1 72 ? -11.644 -6.966 19.758 1.00 91.81 72 TYR A CA 1
ATOM 614 C C . TYR A 1 72 ? -12.584 -5.770 19.710 1.00 91.81 72 TYR A C 1
ATOM 616 O O . TYR A 1 72 ? -13.292 -5.493 20.678 1.00 91.81 72 TYR A O 1
ATOM 624 N N . ILE A 1 73 ? -12.578 -5.069 18.582 1.00 91.44 73 ILE A N 1
ATOM 625 C CA . ILE A 1 73 ? -13.424 -3.907 18.322 1.00 91.44 73 ILE A CA 1
ATOM 626 C C . ILE A 1 73 ? -14.062 -4.083 16.950 1.00 91.44 73 ILE A C 1
ATOM 628 O O . ILE A 1 73 ? -13.409 -4.524 16.003 1.00 91.44 73 ILE A O 1
ATOM 632 N N . SER A 1 74 ? -15.335 -3.723 16.827 1.00 90.81 74 SER A N 1
ATOM 633 C CA . SER A 1 74 ? -16.026 -3.722 15.540 1.00 90.8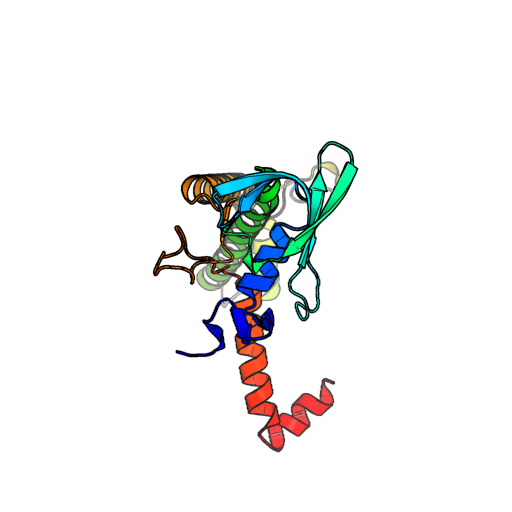1 74 SER A CA 1
ATOM 634 C C . SER A 1 74 ? -15.391 -2.700 14.595 1.00 90.81 74 SER A C 1
ATOM 636 O O . SER A 1 74 ? -15.183 -1.540 14.948 1.00 90.81 74 SER A O 1
ATOM 638 N N . LEU A 1 75 ? -15.137 -3.101 13.349 1.00 90.25 75 LEU A N 1
ATOM 639 C CA . LEU A 1 75 ? -14.682 -2.209 12.281 1.00 90.25 75 LEU A CA 1
ATOM 640 C C . LEU A 1 75 ? -15.648 -1.038 12.066 1.00 90.25 75 LEU A C 1
ATOM 642 O O . LEU A 1 75 ? -15.215 0.041 11.669 1.00 90.25 75 LEU A O 1
ATOM 646 N N . PHE A 1 76 ? -16.944 -1.241 12.317 1.00 88.56 76 PHE A N 1
ATOM 647 C CA . PHE A 1 76 ? -17.957 -0.200 12.143 1.00 88.56 76 PHE A CA 1
ATOM 648 C C . PHE A 1 76 ? -17.856 0.912 13.186 1.00 88.56 76 PHE A C 1
ATOM 650 O O . PHE A 1 76 ? -18.212 2.050 12.874 1.00 88.56 76 PHE A O 1
ATOM 657 N N . ASP A 1 77 ? -17.302 0.606 14.360 1.00 90.19 77 ASP A N 1
ATOM 658 C CA . ASP A 1 77 ? -17.102 1.570 15.445 1.00 90.19 77 ASP A CA 1
ATOM 659 C C . ASP A 1 77 ? -15.835 2.411 15.223 1.00 90.19 77 ASP A C 1
ATOM 661 O O . ASP A 1 77 ? -15.579 3.372 15.948 1.00 90.19 77 ASP A O 1
ATOM 665 N N . ILE A 1 78 ? -15.041 2.087 14.197 1.00 91.00 78 ILE A N 1
ATOM 666 C CA . ILE A 1 78 ? -13.844 2.829 13.812 1.00 91.00 78 ILE A CA 1
ATOM 667 C C . ILE A 1 78 ? -14.172 3.827 12.699 1.00 91.00 78 ILE A C 1
ATOM 669 O O . ILE A 1 78 ? -14.542 3.467 11.580 1.00 91.00 78 ILE A O 1
ATOM 673 N N . GLU A 1 79 ? -13.950 5.111 12.972 1.00 90.31 79 GLU A N 1
ATOM 674 C CA . GLU A 1 79 ? -14.011 6.157 11.953 1.00 90.31 79 GLU A CA 1
ATOM 675 C C . GLU A 1 79 ? -12.811 6.021 11.007 1.00 90.31 79 GLU A C 1
ATOM 677 O O . GLU A 1 79 ? -12.956 5.843 9.789 1.00 90.31 79 GLU A O 1
ATOM 682 N N . HIS A 1 80 ? -11.604 6.086 11.575 1.00 92.62 80 HIS A N 1
ATOM 683 C CA . HIS A 1 80 ? -10.367 5.962 10.822 1.00 92.62 80 HIS A CA 1
ATOM 684 C C . HIS A 1 80 ? -9.196 5.453 11.668 1.00 92.62 80 HIS A C 1
ATOM 686 O O . HIS A 1 80 ? -9.173 5.564 12.890 1.00 92.62 80 HIS A O 1
ATOM 692 N N . ILE A 1 81 ? -8.195 4.898 10.991 1.00 94.38 81 ILE A N 1
ATOM 693 C CA . ILE A 1 81 ? -6.943 4.421 11.572 1.00 94.38 81 ILE A CA 1
ATOM 694 C C . ILE A 1 81 ? -5.797 5.257 11.017 1.00 94.38 81 ILE A C 1
ATOM 696 O O . ILE A 1 81 ? -5.633 5.356 9.803 1.00 94.38 81 ILE A O 1
ATOM 700 N N . GLU A 1 82 ? -4.981 5.823 11.895 1.00 94.94 82 GLU A N 1
ATOM 701 C CA . GLU A 1 82 ? -3.736 6.496 11.551 1.00 94.94 82 GLU A CA 1
ATOM 702 C C . GLU A 1 82 ? -2.549 5.594 11.890 1.00 94.94 82 GLU A C 1
ATOM 704 O O . GLU A 1 82 ? -2.254 5.341 13.058 1.00 94.94 82 GLU A O 1
ATOM 709 N N . THR A 1 83 ? -1.856 5.097 10.868 1.00 94.75 83 THR A N 1
ATOM 710 C CA . THR A 1 83 ? -0.615 4.342 11.064 1.00 94.75 83 THR A CA 1
ATOM 711 C C . THR A 1 83 ? 0.562 5.286 11.271 1.00 94.75 83 THR A C 1
ATOM 713 O O . THR A 1 83 ? 0.567 6.430 10.805 1.00 94.75 83 THR A O 1
ATOM 716 N N . ASP A 1 84 ? 1.620 4.777 11.887 1.00 91.25 84 ASP A N 1
ATOM 717 C CA . ASP A 1 84 ? 2.913 5.449 11.872 1.00 91.25 84 ASP A CA 1
ATOM 718 C C . ASP A 1 84 ? 3.502 5.571 10.443 1.00 91.25 84 ASP A C 1
ATOM 720 O O . ASP A 1 84 ? 2.993 5.037 9.445 1.00 91.25 84 ASP A O 1
ATOM 724 N N . PHE A 1 85 ? 4.629 6.277 10.336 1.00 85.31 85 PHE A N 1
ATOM 725 C CA . PHE A 1 85 ? 5.329 6.469 9.064 1.00 85.31 85 PHE A CA 1
ATOM 726 C C . PHE A 1 85 ? 6.005 5.198 8.530 1.00 85.31 85 PHE A C 1
ATOM 728 O O . PHE A 1 85 ? 6.555 5.228 7.429 1.00 85.31 85 PHE A O 1
ATOM 735 N N . SER A 1 86 ? 5.934 4.056 9.226 1.00 87.56 86 SER A N 1
ATOM 736 C CA . SER A 1 86 ? 6.462 2.789 8.698 1.00 87.56 86 SER A CA 1
ATOM 737 C C . SER A 1 86 ? 5.747 2.375 7.400 1.00 87.56 86 SER A C 1
ATOM 739 O O . SER A 1 86 ? 6.317 1.678 6.546 1.00 87.56 86 SER A O 1
ATOM 741 N N . ILE A 1 87 ? 4.522 2.876 7.192 1.00 89.50 87 ILE A N 1
ATOM 742 C CA . ILE A 1 87 ? 3.752 2.710 5.958 1.00 89.50 87 ILE A CA 1
ATOM 743 C C . ILE A 1 87 ? 4.440 3.278 4.713 1.00 89.50 87 ILE A C 1
ATOM 745 O O . ILE A 1 87 ? 4.174 2.837 3.592 1.00 89.50 87 ILE A O 1
ATOM 749 N N . MET A 1 88 ? 5.391 4.191 4.904 1.00 91.19 88 MET A N 1
ATOM 750 C CA . MET A 1 88 ? 6.165 4.823 3.841 1.00 91.19 88 MET A CA 1
ATOM 751 C C . MET A 1 88 ? 7.029 3.824 3.054 1.00 91.19 88 MET A C 1
ATOM 753 O O . MET A 1 88 ? 7.417 4.104 1.921 1.00 91.19 88 MET A O 1
ATOM 757 N N . THR A 1 89 ? 7.226 2.607 3.578 1.00 92.38 89 THR A N 1
ATOM 758 C CA . THR A 1 89 ? 7.788 1.466 2.830 1.00 92.38 89 THR A CA 1
ATOM 759 C C . THR A 1 89 ? 7.052 1.233 1.502 1.00 92.38 89 THR A C 1
ATOM 761 O O . THR A 1 89 ? 7.683 0.990 0.476 1.00 92.38 89 THR A O 1
ATOM 764 N N . TYR A 1 90 ? 5.722 1.389 1.473 1.00 91.12 90 TYR A N 1
ATOM 765 C CA . TYR A 1 90 ? 4.940 1.256 0.237 1.00 91.12 90 TYR A CA 1
ATOM 766 C C . TYR A 1 90 ? 5.176 2.414 -0.740 1.00 91.12 90 TYR A C 1
ATOM 768 O O . TYR A 1 90 ? 5.112 2.234 -1.957 1.00 91.12 90 TYR A O 1
ATOM 776 N N . SER A 1 91 ? 5.454 3.613 -0.227 1.00 92.00 91 SER A N 1
ATOM 777 C CA . SER A 1 91 ? 5.826 4.774 -1.040 1.00 92.00 91 SER A CA 1
ATOM 778 C C . SER A 1 91 ? 7.188 4.562 -1.696 1.00 92.00 91 SER A C 1
ATOM 780 O O . SER A 1 91 ? 7.341 4.898 -2.872 1.00 92.00 91 SER A O 1
ATOM 782 N N . VAL A 1 92 ? 8.133 3.958 -0.967 1.00 92.69 92 VAL A N 1
ATOM 783 C CA . VAL A 1 92 ? 9.453 3.553 -1.474 1.00 92.69 92 VAL A CA 1
ATOM 784 C C . VAL A 1 92 ? 9.306 2.507 -2.575 1.00 92.69 92 VAL A C 1
ATOM 786 O O . VAL A 1 92 ? 9.792 2.721 -3.684 1.00 92.69 92 VAL A O 1
ATOM 789 N N . GLU A 1 93 ? 8.567 1.424 -2.319 1.00 91.69 93 GLU A N 1
ATOM 790 C CA . GLU A 1 93 ? 8.322 0.370 -3.312 1.00 91.69 93 GLU A CA 1
ATOM 791 C C . GLU A 1 93 ? 7.688 0.940 -4.589 1.00 91.69 93 GLU A C 1
ATOM 793 O O . GLU A 1 93 ? 8.136 0.667 -5.702 1.00 91.69 93 GLU A O 1
ATOM 798 N N . ARG A 1 94 ? 6.680 1.804 -4.439 1.00 90.44 94 ARG A N 1
ATOM 799 C CA . ARG A 1 94 ? 6.017 2.455 -5.572 1.00 90.44 94 ARG A CA 1
ATOM 800 C C . ARG A 1 94 ? 6.948 3.403 -6.329 1.00 90.44 94 ARG A C 1
ATOM 802 O O . ARG A 1 94 ? 6.928 3.412 -7.555 1.00 90.44 94 ARG A O 1
ATOM 809 N N . GLY A 1 95 ? 7.757 4.193 -5.622 1.00 90.50 95 GLY A N 1
ATOM 810 C CA . GLY A 1 95 ? 8.735 5.097 -6.232 1.00 90.50 95 GLY A CA 1
ATOM 811 C C . GLY A 1 95 ? 9.786 4.343 -7.046 1.00 90.50 95 GLY A C 1
ATOM 812 O O . GLY A 1 95 ? 10.112 4.762 -8.158 1.00 90.50 95 GLY A O 1
ATOM 813 N N . PHE A 1 96 ? 10.231 3.191 -6.541 1.00 91.25 96 PHE A N 1
ATOM 814 C CA . PHE A 1 96 ? 11.096 2.265 -7.266 1.00 91.25 96 PHE A CA 1
ATOM 815 C C . PHE A 1 96 ? 10.402 1.666 -8.498 1.00 91.25 96 PHE A C 1
ATOM 817 O O . PHE A 1 96 ? 10.976 1.629 -9.582 1.00 91.25 96 PHE A O 1
ATOM 824 N N . GLN A 1 97 ? 9.145 1.231 -8.376 1.00 88.06 97 GLN A N 1
ATOM 825 C CA . GLN A 1 97 ? 8.388 0.722 -9.524 1.00 88.06 97 GLN A CA 1
ATOM 826 C C . GLN A 1 97 ? 8.213 1.792 -10.610 1.00 88.06 97 GLN A C 1
ATOM 828 O O . GLN A 1 97 ? 8.327 1.486 -11.794 1.00 88.06 97 GLN A O 1
ATOM 833 N N . TYR A 1 98 ? 7.966 3.050 -10.234 1.00 86.81 98 TYR A N 1
ATOM 834 C CA . TYR A 1 98 ? 7.833 4.149 -11.191 1.00 86.81 98 TYR A CA 1
ATOM 835 C C . TYR A 1 98 ? 9.120 4.415 -11.964 1.00 86.81 98 TYR A C 1
ATOM 837 O O . TYR A 1 98 ? 9.058 4.539 -13.189 1.00 86.81 98 TYR A O 1
ATOM 845 N N . SER A 1 99 ? 10.272 4.471 -11.294 1.00 86.44 99 SER A N 1
ATOM 846 C CA . SER A 1 99 ? 11.556 4.626 -11.986 1.00 86.44 99 SER A CA 1
ATOM 847 C C . SER A 1 99 ? 11.860 3.414 -12.859 1.00 86.44 99 SER A C 1
ATOM 849 O O . SER A 1 99 ? 12.197 3.588 -14.027 1.00 86.44 99 SER A O 1
ATOM 851 N N . PHE A 1 100 ? 11.648 2.199 -12.348 1.00 84.44 100 PHE A N 1
ATOM 852 C CA . PHE A 1 100 ? 11.872 0.966 -13.098 1.00 84.44 100 PHE A CA 1
ATOM 853 C C . PHE A 1 100 ? 11.011 0.879 -14.367 1.00 84.44 100 PHE A C 1
ATOM 855 O O . PHE A 1 100 ? 11.531 0.633 -15.452 1.00 84.44 100 PHE A O 1
ATOM 862 N N . TYR A 1 101 ? 9.700 1.124 -14.280 1.00 82.62 101 TYR A N 1
ATOM 863 C CA . TYR A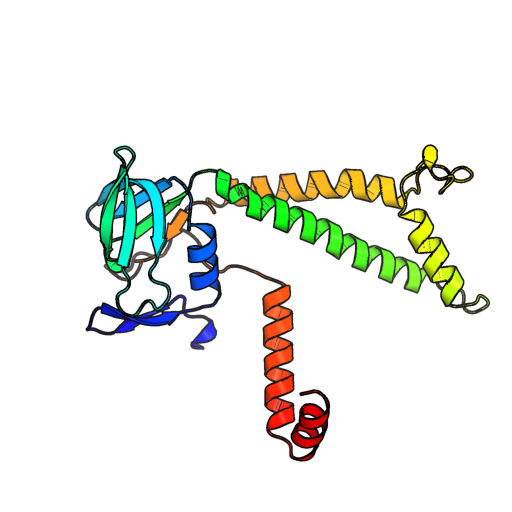 1 101 ? 8.830 1.080 -15.460 1.00 82.62 101 TYR A CA 1
ATOM 864 C C . TYR A 1 101 ? 9.116 2.212 -16.443 1.00 82.62 101 TYR A C 1
ATOM 866 O O . TYR A 1 101 ? 9.138 1.967 -17.649 1.00 82.62 101 TYR A O 1
ATOM 874 N N . SER A 1 102 ? 9.365 3.429 -15.949 1.00 81.44 102 SER A N 1
ATOM 875 C CA . SER A 1 102 ? 9.735 4.560 -16.812 1.00 81.44 102 SER A CA 1
ATOM 876 C C . SER A 1 102 ? 11.010 4.255 -17.585 1.00 81.44 102 SER A C 1
ATOM 878 O O . SER A 1 102 ? 11.091 4.529 -18.777 1.00 81.44 102 SER A O 1
ATOM 880 N N . PHE A 1 103 ? 11.970 3.613 -16.923 1.00 79.69 103 PHE A N 1
ATOM 881 C CA . PHE A 1 103 ? 13.198 3.154 -17.539 1.00 79.69 103 PHE A CA 1
ATOM 882 C C . PHE A 1 103 ? 12.958 2.097 -18.619 1.00 79.69 103 PHE A C 1
ATOM 884 O O . PHE A 1 103 ? 13.425 2.273 -19.737 1.00 79.69 103 PHE A O 1
ATOM 891 N N . ILE A 1 104 ? 12.189 1.038 -18.342 1.00 80.50 104 ILE A N 1
ATOM 892 C CA . ILE A 1 104 ? 11.890 0.010 -19.355 1.00 80.50 104 ILE A CA 1
ATOM 893 C C . ILE A 1 104 ? 11.195 0.624 -20.578 1.00 80.50 104 ILE A C 1
ATOM 895 O O . ILE A 1 104 ? 11.538 0.289 -21.714 1.00 80.50 104 ILE A O 1
ATOM 899 N N . ILE A 1 105 ? 10.256 1.550 -20.366 1.00 79.12 105 ILE A N 1
ATOM 900 C CA . ILE A 1 105 ? 9.577 2.267 -21.453 1.00 79.12 105 ILE A CA 1
ATOM 901 C C . ILE A 1 105 ? 10.575 3.120 -22.240 1.00 79.12 105 ILE A C 1
ATOM 903 O O . ILE A 1 105 ? 10.621 3.014 -23.463 1.00 79.12 105 ILE A O 1
ATOM 907 N N . ALA A 1 106 ? 11.392 3.929 -21.562 1.00 75.94 106 ALA A N 1
ATOM 908 C CA . ALA A 1 106 ? 12.378 4.796 -22.202 1.00 75.94 106 ALA A CA 1
ATOM 909 C C . ALA A 1 106 ? 13.412 3.994 -23.004 1.00 75.94 106 ALA A C 1
ATOM 911 O O . ALA A 1 106 ? 13.673 4.328 -24.157 1.00 75.94 106 ALA A O 1
ATOM 912 N N . THR A 1 107 ? 13.937 2.901 -22.446 1.00 74.00 107 THR A N 1
ATOM 913 C CA . THR A 1 107 ? 14.864 1.999 -23.142 1.00 74.00 107 THR A CA 1
ATOM 914 C C . THR A 1 107 ? 14.201 1.375 -24.364 1.00 74.00 107 THR A C 1
ATOM 916 O O . THR A 1 107 ? 14.786 1.391 -25.441 1.00 74.00 107 THR A O 1
ATOM 919 N N . THR A 1 108 ? 12.959 0.895 -24.245 1.00 74.88 108 THR A N 1
ATOM 920 C CA . THR A 1 108 ? 12.225 0.306 -25.379 1.00 74.88 108 THR A CA 1
ATOM 921 C C . THR A 1 108 ? 11.983 1.327 -26.493 1.00 74.88 108 THR A C 1
ATOM 923 O O . THR A 1 108 ? 12.187 1.021 -27.666 1.00 74.88 108 THR A O 1
ATOM 926 N N . LEU A 1 109 ? 11.586 2.555 -26.141 1.00 75.69 109 LEU A N 1
ATOM 927 C CA . LEU A 1 109 ? 11.420 3.648 -27.101 1.00 75.69 109 LEU A CA 1
ATOM 928 C C . LEU A 1 109 ? 12.747 4.012 -27.764 1.00 75.69 109 LEU A C 1
ATOM 930 O O . LEU A 1 109 ? 12.785 4.195 -28.976 1.00 75.69 109 LEU A O 1
ATOM 934 N N . ASN A 1 110 ? 13.834 4.075 -26.993 1.00 71.38 110 ASN A N 1
ATOM 935 C CA . ASN A 1 110 ? 15.156 4.368 -27.526 1.00 71.38 110 ASN A CA 1
ATOM 936 C C . ASN A 1 110 ? 15.616 3.278 -28.504 1.00 71.38 110 ASN A C 1
ATOM 938 O O . ASN A 1 110 ? 16.076 3.609 -29.589 1.00 71.38 110 ASN A O 1
ATOM 942 N N . VAL A 1 111 ? 15.427 1.991 -28.183 1.00 73.31 111 VAL A N 1
ATOM 943 C CA . VAL A 1 111 ? 15.693 0.878 -29.118 1.00 73.31 111 VAL A CA 1
ATOM 944 C C . VAL A 1 111 ? 14.875 1.032 -30.400 1.00 73.31 111 VAL A C 1
ATOM 946 O O . VAL A 1 111 ? 15.420 0.888 -31.486 1.00 73.31 111 VAL A O 1
ATOM 949 N N . GLY A 1 112 ? 13.583 1.358 -30.295 1.00 77.12 112 GLY A N 1
ATOM 950 C CA . GLY A 1 112 ? 12.729 1.552 -31.469 1.00 77.12 112 GLY A CA 1
ATOM 951 C C . GLY A 1 112 ? 13.135 2.751 -32.335 1.00 77.12 112 GLY A C 1
ATOM 952 O O . GLY A 1 112 ? 13.083 2.662 -33.557 1.00 77.12 112 GLY A O 1
ATOM 953 N N . LEU A 1 113 ? 13.553 3.862 -31.720 1.00 76.56 113 LEU A N 1
ATOM 954 C CA . LEU A 1 113 ? 13.980 5.080 -32.422 1.00 76.56 113 LEU A CA 1
ATOM 955 C C . LEU A 1 113 ? 15.389 4.973 -33.020 1.00 76.56 113 LEU A C 1
ATOM 957 O O . LEU A 1 113 ? 15.642 5.541 -34.077 1.00 76.56 113 LEU A O 1
ATOM 961 N N . SER A 1 114 ? 16.296 4.266 -32.346 1.00 74.50 114 SER A N 1
ATOM 962 C CA . SER A 1 114 ? 17.678 4.030 -32.796 1.00 74.50 114 SER A CA 1
ATOM 963 C C . SER A 1 114 ? 17.827 2.771 -33.653 1.00 74.50 114 SER A C 1
ATOM 965 O O . SER A 1 114 ? 18.948 2.362 -33.949 1.00 74.50 114 SER A O 1
ATOM 967 N N . TRP A 1 115 ? 16.707 2.165 -34.055 1.00 78.62 115 TRP A N 1
ATOM 968 C CA . TRP A 1 115 ? 16.697 0.919 -34.802 1.00 78.62 115 TRP A CA 1
ATOM 969 C C . TRP A 1 115 ? 17.350 1.075 -36.174 1.00 78.62 115 TRP A C 1
ATOM 971 O O . TRP A 1 115 ? 16.868 1.810 -37.038 1.00 78.62 115 TRP A O 1
ATOM 981 N N . ASP A 1 116 ? 18.423 0.323 -36.385 1.00 79.19 116 ASP A N 1
ATOM 982 C CA . ASP A 1 116 ? 19.120 0.235 -37.656 1.00 79.19 116 ASP A CA 1
ATOM 983 C C . ASP A 1 116 ? 18.660 -1.026 -38.405 1.00 79.19 116 ASP A C 1
ATOM 985 O O . ASP A 1 116 ? 18.921 -2.161 -37.988 1.00 79.19 116 ASP A O 1
ATOM 989 N N . ASN A 1 117 ? 17.966 -0.820 -39.528 1.00 77.81 117 ASN A N 1
ATOM 990 C CA . ASN A 1 117 ? 17.445 -1.893 -40.380 1.00 77.81 117 ASN A CA 1
ATOM 991 C C . ASN A 1 117 ? 18.552 -2.708 -41.068 1.00 77.81 117 ASN A C 1
ATOM 993 O O . ASN A 1 117 ? 18.288 -3.821 -41.524 1.00 77.81 117 ASN A O 1
ATOM 997 N N . GLU A 1 118 ? 19.772 -2.173 -41.155 1.00 79.44 118 GLU A N 1
ATOM 998 C CA . GLU A 1 118 ? 20.915 -2.849 -41.775 1.00 79.44 118 GLU A CA 1
ATOM 999 C C . GLU A 1 118 ? 21.660 -3.758 -40.785 1.00 79.44 118 GLU A C 1
ATOM 1001 O O . GLU A 1 118 ? 22.426 -4.643 -41.180 1.00 79.44 118 GLU A O 1
ATOM 1006 N N . ARG A 1 119 ? 21.409 -3.596 -39.481 1.00 74.31 119 ARG A N 1
ATOM 1007 C CA . ARG A 1 119 ? 22.026 -4.390 -38.416 1.00 74.31 119 ARG A CA 1
ATOM 1008 C C . ARG A 1 119 ? 21.104 -5.505 -37.933 1.00 74.31 119 ARG A C 1
ATOM 1010 O O . ARG A 1 119 ? 19.880 -5.446 -38.001 1.00 74.31 119 ARG A O 1
ATOM 1017 N N . ARG A 1 120 ? 21.699 -6.560 -37.366 1.00 72.94 120 ARG A N 1
ATOM 1018 C CA . ARG A 1 120 ? 20.927 -7.653 -36.751 1.00 72.94 120 ARG A CA 1
ATOM 1019 C C . ARG A 1 120 ? 20.200 -7.140 -35.503 1.00 72.94 120 ARG A C 1
ATOM 1021 O O . ARG A 1 120 ? 20.787 -6.431 -34.694 1.00 72.94 120 ARG A O 1
ATOM 1028 N N . ALA A 1 121 ? 18.950 -7.562 -35.337 1.00 71.56 121 ALA A N 1
ATOM 1029 C CA . ALA A 1 121 ? 18.061 -7.171 -34.240 1.00 71.56 121 ALA A CA 1
ATOM 1030 C C . ALA A 1 121 ? 18.616 -7.476 -32.836 1.00 71.56 121 ALA A C 1
ATOM 1032 O O . ALA A 1 121 ? 18.569 -6.641 -31.941 1.00 71.56 121 ALA A O 1
ATOM 1033 N N . ILE A 1 122 ? 19.141 -8.689 -32.639 1.00 71.19 122 ILE A N 1
ATOM 1034 C CA . ILE A 1 122 ? 19.554 -9.179 -31.316 1.00 71.19 122 ILE A CA 1
ATOM 1035 C C . ILE A 1 122 ? 20.755 -8.386 -30.753 1.00 71.19 122 ILE A C 1
ATOM 1037 O O . ILE A 1 122 ? 20.649 -7.931 -29.619 1.00 71.19 122 ILE A O 1
ATOM 1041 N N . PRO A 1 123 ? 21.857 -8.155 -31.500 1.00 74.12 123 PRO A N 1
ATOM 1042 C CA . PRO A 1 123 ? 22.979 -7.339 -31.022 1.00 74.12 123 PRO A CA 1
ATOM 1043 C C . PRO A 1 123 ? 22.599 -5.905 -30.638 1.00 74.12 123 PRO A C 1
ATOM 1045 O O . PRO A 1 123 ? 23.021 -5.438 -29.592 1.00 74.12 123 PRO A O 1
ATOM 1048 N N . GLN A 1 124 ? 21.737 -5.244 -31.420 1.00 70.44 124 GLN A N 1
ATOM 1049 C CA . GLN A 1 124 ? 21.294 -3.872 -31.128 1.00 70.44 124 GLN A CA 1
ATOM 1050 C C . GLN A 1 124 ? 20.542 -3.764 -29.795 1.00 70.44 124 GLN A C 1
ATOM 1052 O O . GLN A 1 124 ? 20.651 -2.769 -29.087 1.00 70.44 124 GLN A O 1
ATOM 1057 N N . ILE A 1 125 ? 19.787 -4.804 -29.432 1.00 73.00 125 ILE A N 1
ATOM 1058 C CA . ILE A 1 125 ? 19.117 -4.871 -28.132 1.00 73.00 125 ILE A CA 1
ATOM 1059 C C . ILE A 1 125 ? 20.159 -5.039 -27.015 1.00 73.00 125 ILE A C 1
ATOM 1061 O O . ILE A 1 125 ? 20.072 -4.346 -26.003 1.00 73.00 125 ILE A O 1
ATOM 1065 N N . TRP A 1 126 ? 21.149 -5.923 -27.196 1.00 71.38 126 TRP A N 1
ATOM 1066 C CA . TRP A 1 126 ? 22.209 -6.167 -26.207 1.00 71.38 126 TRP A CA 1
ATOM 1067 C C . TRP A 1 126 ? 23.091 -4.942 -25.954 1.00 71.38 126 TRP A C 1
ATOM 1069 O O . TRP A 1 126 ? 23.336 -4.631 -24.792 1.00 71.38 126 TRP A O 1
ATOM 1079 N N . ASP A 1 127 ? 23.463 -4.194 -26.995 1.00 70.19 127 ASP A N 1
ATOM 1080 C CA . ASP A 1 127 ? 24.230 -2.946 -26.862 1.00 70.19 127 ASP A CA 1
ATOM 1081 C C . ASP A 1 127 ? 23.492 -1.930 -25.963 1.00 70.19 127 ASP A C 1
ATOM 1083 O O . ASP A 1 127 ? 24.093 -1.228 -25.144 1.00 70.19 127 ASP A O 1
ATOM 1087 N N . GLN A 1 128 ? 22.158 -1.887 -26.047 1.00 68.31 128 GLN A N 1
ATOM 1088 C CA . GLN A 1 128 ? 21.342 -1.039 -25.181 1.00 68.31 128 GLN A CA 1
ATOM 1089 C C . GLN A 1 128 ? 21.312 -1.527 -23.731 1.00 68.31 128 GLN A C 1
ATOM 1091 O O . GLN A 1 128 ? 21.253 -0.689 -22.835 1.00 68.31 128 GLN A O 1
ATOM 1096 N N . TYR A 1 129 ? 21.356 -2.844 -23.491 1.00 67.69 129 TYR A N 1
ATOM 1097 C CA . TYR A 1 129 ? 21.427 -3.425 -22.146 1.00 67.69 129 TYR A CA 1
ATOM 1098 C C . TYR A 1 129 ? 22.801 -3.232 -21.496 1.00 67.69 129 TYR A C 1
ATOM 1100 O O . TYR A 1 129 ? 22.865 -2.952 -20.299 1.00 67.69 129 TYR A O 1
ATOM 1108 N N . ASP A 1 130 ? 23.887 -3.308 -22.264 1.00 65.38 130 ASP A N 1
ATOM 1109 C CA . ASP A 1 130 ? 25.246 -3.075 -21.759 1.00 65.38 130 ASP A CA 1
ATOM 1110 C C . ASP A 1 130 ? 25.432 -1.633 -21.257 1.00 65.38 130 ASP A C 1
ATOM 1112 O O . ASP A 1 130 ? 26.083 -1.400 -20.235 1.00 65.38 130 ASP A O 1
ATOM 1116 N N . ASN A 1 131 ? 24.749 -0.664 -21.876 1.00 65.25 131 ASN A N 1
ATOM 1117 C CA . ASN A 1 131 ? 24.691 0.727 -21.408 1.00 65.25 131 ASN A CA 1
ATOM 1118 C C . ASN A 1 131 ? 23.948 0.918 -20.064 1.00 65.25 131 ASN A C 1
ATOM 1120 O O . ASN A 1 131 ? 23.981 2.012 -19.488 1.00 65.25 131 ASN A O 1
ATOM 1124 N N . LEU A 1 132 ? 23.276 -0.123 -19.557 1.00 64.44 132 LEU A N 1
ATOM 1125 C CA . LEU A 1 132 ? 22.536 -0.123 -18.288 1.00 64.44 132 LEU A CA 1
ATOM 1126 C C . LEU A 1 132 ? 23.356 -0.686 -17.127 1.00 64.44 132 LEU A C 1
ATOM 1128 O O . LEU A 1 132 ? 22.924 -0.591 -15.977 1.00 64.44 132 LEU A O 1
ATOM 1132 N N . LEU A 1 133 ? 24.499 -1.313 -17.411 1.00 64.50 133 LEU A N 1
ATOM 1133 C CA . LEU A 1 133 ? 25.282 -2.004 -16.399 1.00 64.50 133 LEU A CA 1
ATOM 1134 C C . LEU A 1 133 ? 26.261 -1.046 -15.700 1.00 64.50 133 LEU A C 1
ATOM 1136 O O . LEU A 1 133 ? 26.949 -0.265 -16.369 1.00 64.50 133 LEU A O 1
ATOM 1140 N N . PRO A 1 134 ? 26.385 -1.122 -14.358 1.00 57.78 134 PRO A N 1
ATOM 1141 C CA . PRO A 1 134 ? 27.458 -0.439 -13.651 1.00 57.78 134 PRO A CA 1
ATOM 1142 C C . PRO A 1 134 ? 28.825 -0.919 -14.128 1.00 57.78 134 PRO A C 1
ATOM 1144 O O . PRO A 1 134 ? 29.003 -2.081 -14.499 1.00 57.78 134 PRO A O 1
ATOM 1147 N N . MET A 1 135 ? 29.833 -0.058 -13.990 1.00 56.91 135 MET A N 1
ATOM 1148 C CA . MET A 1 135 ? 31.219 -0.503 -14.070 1.00 56.91 135 MET A CA 1
ATOM 1149 C C . MET A 1 135 ? 31.525 -1.418 -12.873 1.00 56.91 135 MET A C 1
ATOM 1151 O O . MET A 1 135 ? 31.617 -0.950 -11.738 1.00 56.91 135 MET A O 1
ATOM 1155 N N . ILE A 1 136 ? 31.712 -2.721 -13.112 1.00 55.47 136 ILE A N 1
ATOM 1156 C CA . ILE A 1 136 ? 32.133 -3.678 -12.077 1.00 55.47 136 ILE A CA 1
ATOM 1157 C C . ILE A 1 136 ? 33.561 -4.127 -12.385 1.00 55.47 136 ILE A C 1
ATOM 1159 O O . ILE A 1 136 ? 33.807 -5.090 -13.115 1.00 55.47 136 ILE A O 1
ATOM 1163 N N . SER A 1 137 ? 34.529 -3.434 -11.782 1.00 49.47 137 SER A N 1
ATOM 1164 C CA . SER A 1 137 ? 35.966 -3.667 -11.994 1.00 49.47 137 SER A CA 1
ATOM 1165 C C . SER A 1 137 ? 36.430 -5.085 -11.620 1.00 49.47 137 SER A C 1
ATOM 1167 O O . SER A 1 137 ? 37.399 -5.578 -12.206 1.00 49.47 137 SER A O 1
ATOM 1169 N N . LEU A 1 138 ? 35.721 -5.759 -10.705 1.00 48.91 138 LEU A N 1
ATOM 1170 C CA . LEU A 1 138 ? 36.046 -7.100 -10.202 1.00 48.91 138 LEU A CA 1
ATOM 1171 C C . LEU A 1 138 ? 35.704 -8.233 -11.191 1.00 48.91 138 LEU A C 1
ATOM 1173 O O . LEU A 1 138 ? 36.429 -9.219 -11.255 1.00 48.91 138 LEU A O 1
ATOM 1177 N N . LEU A 1 139 ? 34.631 -8.086 -11.979 1.00 51.75 139 LEU A N 1
ATOM 1178 C CA . LEU A 1 139 ? 34.137 -9.109 -12.920 1.00 51.75 139 LEU A CA 1
ATOM 1179 C C . LEU A 1 139 ? 34.537 -8.838 -14.380 1.00 51.75 139 LEU A C 1
ATOM 1181 O O . LEU A 1 139 ? 34.159 -9.585 -15.274 1.00 51.75 139 LEU A O 1
ATOM 1185 N N . GLY A 1 140 ? 35.294 -7.766 -14.644 1.00 49.16 140 GLY A N 1
ATOM 1186 C CA . GLY A 1 140 ? 35.722 -7.400 -16.000 1.00 49.16 140 GLY A CA 1
ATOM 1187 C C . GLY A 1 140 ? 34.610 -6.839 -16.895 1.00 49.16 140 GLY A C 1
ATOM 1188 O O . GLY A 1 140 ? 34.886 -6.491 -18.040 1.00 49.16 140 GLY A O 1
ATOM 1189 N N . LEU A 1 141 ? 33.390 -6.697 -16.373 1.00 52.34 141 LEU A N 1
ATOM 1190 C CA . LEU A 1 141 ? 32.252 -6.111 -17.075 1.00 52.34 141 LEU A CA 1
ATOM 1191 C C . LEU A 1 141 ? 32.430 -4.589 -17.200 1.00 52.34 141 LEU A C 1
ATOM 1193 O O . LEU A 1 141 ? 32.727 -3.902 -16.220 1.00 52.34 141 LEU A O 1
ATOM 1197 N N . ASN A 1 142 ? 32.252 -4.076 -18.419 1.00 53.53 142 ASN A N 1
ATOM 1198 C CA . ASN A 1 142 ? 32.272 -2.653 -18.781 1.00 53.53 142 ASN A CA 1
ATOM 1199 C C . ASN A 1 142 ? 33.593 -1.878 -18.525 1.00 53.53 142 ASN A C 1
ATOM 1201 O O . ASN A 1 142 ? 33.614 -0.650 -18.492 1.00 53.53 142 ASN A O 1
ATOM 1205 N N . LYS A 1 143 ? 34.738 -2.573 -18.389 1.00 50.34 143 LYS A N 1
ATOM 1206 C CA . LYS A 1 143 ? 36.060 -1.948 -18.132 1.00 50.34 143 LYS A CA 1
ATOM 1207 C C . LYS A 1 143 ? 36.531 -0.952 -19.203 1.00 50.34 143 LYS A C 1
ATOM 1209 O O . LYS A 1 143 ? 37.362 -0.106 -18.897 1.00 50.34 143 LYS A O 1
ATOM 1214 N N . GLN A 1 144 ? 36.063 -1.086 -20.444 1.00 52.47 144 GLN A N 1
ATOM 1215 C CA . GLN A 1 144 ? 36.532 -0.279 -21.577 1.00 52.47 144 GLN A CA 1
ATOM 1216 C C . GLN A 1 144 ? 35.662 0.955 -21.866 1.00 52.47 144 GLN A C 1
ATOM 1218 O O . GLN A 1 144 ? 36.162 1.878 -22.498 1.00 52.47 144 GLN A O 1
ATOM 1223 N N . HIS A 1 145 ? 34.391 0.975 -21.441 1.00 52.56 145 HIS A N 1
ATOM 1224 C CA . HIS A 1 145 ? 33.416 2.000 -21.855 1.00 52.56 145 HIS A CA 1
ATOM 1225 C C . HIS A 1 145 ? 32.925 2.892 -20.690 1.00 52.56 145 HIS A C 1
ATOM 1227 O O . HIS A 1 145 ? 32.164 3.827 -20.921 1.00 52.56 145 HIS A O 1
ATOM 1233 N N . GLY A 1 146 ? 33.417 2.676 -19.460 1.00 58.03 146 GLY A N 1
ATOM 1234 C CA . GLY A 1 146 ? 33.023 3.452 -18.274 1.00 58.03 146 GLY A CA 1
ATOM 1235 C C . GLY A 1 146 ? 31.650 3.045 -17.725 1.00 58.03 146 GLY A C 1
ATOM 1236 O O . GLY A 1 146 ? 31.073 2.046 -18.149 1.00 58.03 146 GLY A O 1
ATOM 1237 N N . THR A 1 147 ? 31.116 3.781 -16.744 1.00 58.53 147 THR A N 1
ATOM 1238 C CA . THR A 1 147 ? 29.701 3.641 -16.369 1.00 58.53 147 THR A CA 1
ATOM 1239 C C . THR A 1 147 ? 28.834 4.071 -17.546 1.00 58.53 147 THR A C 1
ATOM 1241 O O . THR A 1 147 ? 28.990 5.175 -18.060 1.00 58.53 147 THR A O 1
ATOM 1244 N N . GLY A 1 148 ? 27.914 3.208 -17.982 1.00 62.75 148 GLY A N 1
ATOM 1245 C CA . GLY A 1 148 ? 26.982 3.571 -19.043 1.00 62.75 148 GLY A CA 1
ATOM 1246 C C . GLY A 1 148 ? 26.150 4.790 -18.635 1.00 62.75 148 GLY A C 1
ATOM 1247 O O . GLY A 1 148 ? 25.620 4.848 -17.525 1.00 62.75 148 GLY A O 1
ATOM 1248 N N . VAL A 1 149 ? 25.995 5.763 -19.535 1.00 63.47 149 VAL A N 1
ATOM 1249 C CA . VAL A 1 149 ? 25.243 7.011 -19.277 1.00 63.47 149 VAL A CA 1
ATOM 1250 C C . VAL A 1 149 ? 23.802 6.756 -18.817 1.00 63.47 149 VAL A C 1
ATOM 1252 O O . VAL A 1 149 ? 23.202 7.557 -18.102 1.00 63.47 149 VAL A O 1
ATOM 1255 N N . THR A 1 150 ? 23.239 5.602 -19.187 1.00 64.62 150 THR A N 1
ATOM 1256 C CA . THR A 1 150 ? 21.887 5.212 -18.776 1.00 64.62 150 THR A CA 1
ATOM 1257 C C . THR A 1 150 ? 21.864 4.668 -17.341 1.00 64.62 150 THR A C 1
ATOM 1259 O O . THR A 1 150 ? 20.896 4.906 -16.619 1.00 64.62 150 THR A O 1
ATOM 1262 N N . TYR A 1 151 ? 22.943 4.033 -16.871 1.00 65.38 151 TYR A N 1
ATOM 1263 C CA . TYR A 1 151 ? 23.097 3.624 -15.471 1.00 65.38 151 TYR A CA 1
ATOM 1264 C C . TYR A 1 151 ? 23.145 4.832 -14.520 1.00 65.38 151 TYR A C 1
ATOM 1266 O O . TYR A 1 151 ? 22.459 4.834 -13.501 1.00 65.38 151 TYR A O 1
ATOM 1274 N N . GLU A 1 152 ? 23.872 5.896 -14.872 1.00 67.19 152 GLU A N 1
ATOM 1275 C CA . GLU A 1 152 ? 23.937 7.133 -14.069 1.00 67.19 152 GLU A CA 1
ATOM 1276 C C . GLU A 1 152 ? 22.580 7.849 -13.976 1.00 67.19 152 GLU A C 1
ATOM 1278 O O . GLU A 1 152 ? 22.194 8.386 -12.931 1.00 67.19 152 GLU A O 1
ATOM 1283 N N . SER A 1 153 ? 21.796 7.798 -15.056 1.00 68.06 153 SER A N 1
ATOM 1284 C CA . SER A 1 153 ? 20.416 8.285 -15.028 1.00 68.06 153 SER A CA 1
ATOM 1285 C C . SER A 1 153 ? 19.539 7.451 -14.087 1.00 68.06 153 SER A C 1
ATOM 1287 O O . SER A 1 153 ? 18.691 7.995 -13.390 1.00 68.06 153 SER A O 1
ATOM 1289 N N . LEU A 1 154 ? 19.770 6.137 -13.991 1.00 72.69 154 LEU A N 1
ATOM 1290 C CA . LEU A 1 154 ? 18.976 5.244 -13.149 1.00 72.69 154 LEU A CA 1
ATOM 1291 C C . LEU A 1 154 ? 19.307 5.416 -11.661 1.00 72.69 154 LEU A C 1
ATOM 1293 O O . LEU A 1 154 ? 18.400 5.452 -10.828 1.00 72.69 154 LEU A O 1
ATOM 1297 N N . THR A 1 155 ? 20.587 5.589 -11.326 1.00 75.88 155 THR A N 1
ATOM 1298 C CA . THR A 1 155 ? 21.038 5.823 -9.944 1.00 75.88 155 THR A CA 1
ATOM 1299 C C . THR A 1 155 ? 20.601 7.178 -9.391 1.00 75.88 155 THR A C 1
ATOM 1301 O O . THR A 1 155 ? 20.465 7.310 -8.178 1.00 75.88 155 THR A O 1
ATOM 1304 N N . SER A 1 156 ? 20.323 8.162 -10.250 1.00 79.88 156 SER A N 1
ATOM 1305 C CA . SER A 1 156 ? 19.753 9.459 -9.859 1.00 79.88 156 SER A CA 1
ATOM 1306 C C . SER A 1 156 ? 18.219 9.471 -9.891 1.00 79.88 156 SER A C 1
ATOM 1308 O O . SER A 1 156 ? 17.585 10.018 -8.986 1.00 79.88 156 SER A O 1
ATOM 1310 N N . LEU A 1 157 ? 17.605 8.813 -10.881 1.00 83.38 157 LEU A N 1
ATOM 1311 C CA . LEU A 1 157 ? 16.152 8.737 -11.030 1.00 83.38 157 LEU A CA 1
ATOM 1312 C C . LEU A 1 157 ? 15.502 7.951 -9.888 1.00 83.38 157 LEU A C 1
ATOM 1314 O O . LEU A 1 157 ? 14.485 8.392 -9.363 1.00 83.38 157 LEU A O 1
ATOM 1318 N N . VAL A 1 158 ? 16.070 6.806 -9.488 1.00 88.25 158 VAL A N 1
ATOM 1319 C CA . VAL A 1 158 ? 15.461 5.929 -8.473 1.00 88.25 158 VAL A CA 1
ATOM 1320 C C . VAL A 1 158 ? 15.313 6.626 -7.109 1.00 88.25 158 VAL A C 1
ATOM 1322 O O . VAL A 1 158 ? 14.194 6.649 -6.591 1.00 88.25 158 VAL A O 1
ATOM 1325 N N . PRO A 1 159 ? 16.358 7.234 -6.509 1.00 90.88 159 PRO A N 1
ATOM 1326 C CA . PRO A 1 159 ? 16.197 7.965 -5.254 1.00 90.88 159 PRO A CA 1
ATOM 1327 C C . PRO A 1 159 ? 15.234 9.148 -5.390 1.00 90.88 159 PRO A C 1
ATOM 1329 O O . PRO A 1 159 ? 14.418 9.377 -4.500 1.00 90.88 159 PRO A O 1
ATOM 1332 N N . LEU A 1 160 ? 15.279 9.870 -6.515 1.00 90.12 160 LEU A N 1
ATOM 1333 C CA . LEU A 1 160 ? 14.405 11.016 -6.755 1.00 90.12 160 LEU A CA 1
ATOM 1334 C C . LEU A 1 160 ? 12.926 10.609 -6.799 1.00 90.12 160 LEU A C 1
ATOM 1336 O O . LEU A 1 160 ? 12.099 11.222 -6.124 1.00 90.12 160 LEU A O 1
ATOM 1340 N N . THR A 1 161 ? 12.573 9.561 -7.548 1.00 91.62 161 THR A N 1
ATOM 1341 C CA . THR A 1 161 ? 11.183 9.085 -7.630 1.00 91.62 161 THR A CA 1
ATOM 1342 C C . THR A 1 161 ? 10.688 8.540 -6.295 1.00 91.62 161 THR A C 1
ATOM 1344 O O . THR A 1 161 ? 9.517 8.732 -5.958 1.00 91.62 161 THR A O 1
ATOM 1347 N N . ILE A 1 162 ? 11.563 7.901 -5.512 1.00 94.06 162 ILE A N 1
ATOM 1348 C CA . ILE A 1 162 ? 11.266 7.469 -4.143 1.00 94.06 162 ILE A CA 1
ATOM 1349 C C . ILE A 1 162 ? 10.938 8.677 -3.262 1.00 94.06 162 ILE A C 1
ATOM 1351 O O . ILE A 1 162 ? 9.858 8.706 -2.671 1.00 94.06 162 ILE A O 1
ATOM 1355 N N . LEU A 1 163 ? 11.799 9.698 -3.229 1.00 94.44 163 LEU A N 1
ATOM 1356 C CA . LEU A 1 163 ? 11.580 10.902 -2.422 1.00 94.44 163 LEU A CA 1
ATOM 1357 C C . LEU A 1 163 ? 10.291 11.631 -2.813 1.00 94.44 163 LEU A C 1
ATOM 1359 O O . LEU A 1 163 ? 9.504 11.991 -1.941 1.00 94.44 163 LEU A O 1
ATOM 1363 N N . ILE A 1 164 ? 10.027 11.783 -4.114 1.00 93.19 164 ILE A N 1
ATOM 1364 C CA . ILE A 1 164 ? 8.780 12.380 -4.614 1.00 93.19 164 ILE A CA 1
ATOM 1365 C C . ILE A 1 164 ? 7.566 11.552 -4.169 1.00 93.19 164 ILE A C 1
ATOM 1367 O O . ILE A 1 164 ? 6.567 12.106 -3.710 1.00 93.19 164 ILE A O 1
ATOM 1371 N N . SER A 1 165 ? 7.642 10.223 -4.273 1.00 93.31 165 SER A N 1
ATOM 1372 C CA . SER A 1 165 ? 6.563 9.313 -3.875 1.00 93.31 165 SER A CA 1
ATOM 1373 C C . SER A 1 165 ? 6.276 9.379 -2.370 1.00 93.31 165 SER A C 1
ATOM 1375 O O . SER A 1 165 ? 5.109 9.366 -1.972 1.00 93.31 165 SER A O 1
ATOM 1377 N N . MET A 1 166 ? 7.321 9.475 -1.544 1.00 94.38 166 MET A N 1
ATOM 1378 C CA . MET A 1 166 ? 7.217 9.642 -0.092 1.00 94.38 166 MET A CA 1
ATOM 1379 C C . MET A 1 166 ? 6.619 11.005 0.268 1.00 94.38 166 MET A C 1
ATOM 1381 O O . MET A 1 166 ? 5.628 11.061 0.991 1.00 94.38 166 MET A O 1
ATOM 1385 N N . ALA A 1 167 ? 7.157 12.094 -0.292 1.00 94.56 167 ALA A N 1
ATOM 1386 C CA . ALA A 1 167 ? 6.664 13.451 -0.059 1.00 94.56 167 ALA A CA 1
ATOM 1387 C C . ALA A 1 167 ? 5.188 13.600 -0.455 1.00 94.56 167 ALA A C 1
ATOM 1389 O O . ALA A 1 167 ? 4.407 14.209 0.272 1.00 94.56 167 ALA A O 1
ATOM 1390 N N . TYR A 1 168 ? 4.782 12.987 -1.571 1.00 93.12 168 TYR A N 1
ATOM 1391 C CA . TYR A 1 168 ? 3.384 12.947 -1.990 1.00 93.12 168 TYR A CA 1
ATOM 1392 C C . TYR A 1 168 ? 2.487 12.212 -0.986 1.00 93.12 168 TYR A C 1
ATOM 1394 O O . TYR A 1 168 ? 1.381 12.673 -0.709 1.00 93.12 168 TYR A O 1
ATOM 1402 N N . ASP A 1 169 ? 2.937 11.078 -0.443 1.00 92.44 169 ASP A N 1
ATOM 1403 C CA . ASP A 1 169 ? 2.144 10.305 0.517 1.00 92.44 169 ASP A CA 1
ATOM 1404 C C . ASP A 1 169 ? 2.006 11.017 1.866 1.00 92.44 169 ASP A C 1
ATOM 1406 O O . ASP A 1 169 ? 0.922 10.969 2.447 1.00 92.44 169 ASP A O 1
ATOM 1410 N N . VAL A 1 170 ? 3.049 11.730 2.307 1.00 91.88 170 VAL A N 1
ATOM 1411 C CA . VAL A 1 170 ? 2.995 12.611 3.484 1.00 91.88 170 VAL A CA 1
ATOM 1412 C C . VAL A 1 170 ? 2.035 13.775 3.236 1.00 91.88 170 VAL A C 1
ATOM 1414 O O . VAL A 1 170 ? 1.123 13.987 4.020 1.00 91.88 170 VAL A O 1
ATOM 1417 N N . PHE A 1 171 ? 2.164 14.486 2.111 1.00 91.50 171 PHE A N 1
ATOM 1418 C CA . PHE A 1 171 ? 1.288 15.617 1.773 1.00 91.50 171 PHE A CA 1
ATOM 1419 C C . PHE A 1 171 ? -0.196 15.230 1.639 1.00 91.50 171 PHE A C 1
ATOM 1421 O O . PHE A 1 171 ? -1.083 16.070 1.781 1.00 91.50 17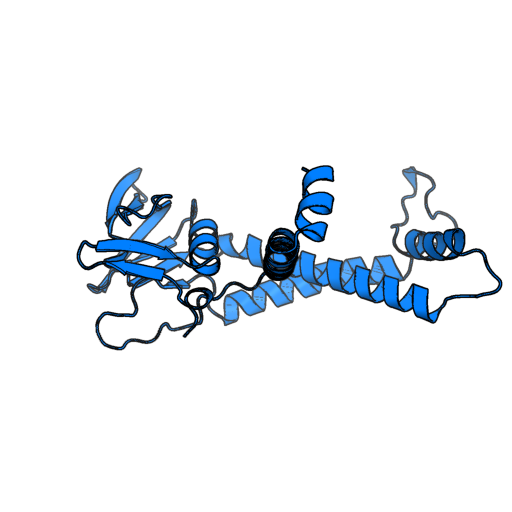1 PHE A O 1
ATOM 1428 N N . LYS A 1 172 ? -0.485 13.967 1.312 1.00 90.31 172 LYS A N 1
ATOM 1429 C CA . LYS A 1 172 ? -1.848 13.443 1.152 1.00 90.31 172 LYS A CA 1
ATOM 1430 C C . LYS A 1 172 ? -2.360 12.662 2.360 1.00 90.31 172 LYS A C 1
ATOM 1432 O O . LYS A 1 172 ? -3.403 12.020 2.218 1.00 90.31 172 LYS A O 1
ATOM 1437 N N . ASP A 1 173 ? -1.656 12.690 3.493 1.00 91.25 173 ASP A N 1
ATOM 1438 C CA . ASP A 1 173 ? -2.015 11.960 4.714 1.00 91.25 173 ASP A CA 1
ATOM 1439 C C . ASP A 1 173 ? -2.384 10.493 4.426 1.00 91.25 173 ASP A C 1
ATOM 1441 O O . ASP A 1 173 ? -3.404 9.956 4.874 1.00 91.25 173 ASP A O 1
ATOM 1445 N N . LYS A 1 174 ? -1.575 9.814 3.599 1.00 90.81 174 LYS A N 1
ATOM 1446 C CA . LYS A 1 174 ? -1.868 8.429 3.192 1.00 90.81 174 LYS A CA 1
ATOM 1447 C C . LYS A 1 174 ? -1.715 7.403 4.313 1.00 90.81 174 LYS A C 1
ATOM 1449 O O . LYS A 1 174 ? -2.060 6.242 4.101 1.00 90.81 174 LYS A O 1
ATOM 1454 N N . ASN A 1 175 ? -1.235 7.824 5.476 1.00 92.56 175 ASN A N 1
ATOM 1455 C CA . ASN A 1 175 ? -1.219 7.038 6.702 1.00 92.56 175 ASN A CA 1
ATOM 1456 C C . ASN A 1 175 ? -2.594 6.964 7.398 1.00 92.56 175 ASN A C 1
ATOM 1458 O O . ASN A 1 175 ? -2.758 6.134 8.284 1.00 92.56 175 ASN A O 1
ATOM 1462 N N . LYS A 1 176 ? -3.584 7.776 6.991 1.00 93.25 176 LYS A N 1
ATOM 1463 C CA . LYS A 1 176 ? -4.958 7.749 7.528 1.00 93.25 176 LYS A CA 1
ATOM 1464 C C . LYS A 1 176 ? -5.876 6.883 6.673 1.00 93.25 176 LYS A C 1
ATOM 1466 O O . LYS A 1 176 ? -6.020 7.151 5.480 1.00 93.25 176 LYS A O 1
ATOM 1471 N N . PHE A 1 177 ? -6.522 5.880 7.249 1.00 92.62 177 PHE A N 1
ATOM 1472 C CA . PHE A 1 177 ? -7.405 4.924 6.578 1.00 92.62 177 PHE A CA 1
ATOM 1473 C C . PHE A 1 177 ? -8.801 5.010 7.151 1.00 92.62 177 PHE A C 1
ATOM 1475 O O . PHE A 1 177 ? -8.979 4.780 8.337 1.00 92.62 177 PHE A O 1
ATOM 1482 N N . TYR A 1 178 ? -9.782 5.318 6.317 1.00 90.19 178 TYR A N 1
ATOM 1483 C CA . TYR A 1 178 ? -11.144 5.538 6.776 1.00 90.19 178 TYR A CA 1
ATOM 1484 C C . TYR A 1 178 ? -11.997 4.299 6.521 1.00 90.19 178 TYR A C 1
ATOM 1486 O O . TYR A 1 178 ? -11.877 3.675 5.460 1.00 90.19 178 TYR A O 1
ATOM 1494 N N . PHE A 1 179 ? -12.859 3.976 7.481 1.00 85.44 179 PHE A N 1
ATOM 1495 C CA . PHE A 1 179 ? -13.729 2.804 7.434 1.00 85.44 179 PHE A CA 1
ATOM 1496 C C . PHE A 1 179 ? -15.188 3.223 7.451 1.00 85.44 179 PHE A C 1
ATOM 1498 O O . PHE A 1 179 ? -15.863 2.950 6.468 1.00 85.44 179 PHE A O 1
ATOM 1505 N N . SER A 1 180 ? -15.632 4.003 8.436 1.00 74.19 180 SER A N 1
ATOM 1506 C CA . SER A 1 180 ? -17.029 4.447 8.534 1.00 74.19 180 SER A CA 1
ATOM 1507 C C . SER A 1 180 ? -17.243 5.904 8.077 1.00 74.19 180 SER A C 1
ATOM 1509 O O . SER A 1 180 ? -16.945 6.826 8.829 1.00 74.19 180 SER A O 1
ATOM 1511 N N . PRO A 1 181 ? -17.807 6.160 6.873 1.00 57.19 181 PRO A N 1
ATOM 1512 C CA . PRO A 1 181 ? -18.289 7.486 6.460 1.00 57.19 181 PRO A CA 1
ATOM 1513 C C . PRO A 1 181 ? -19.815 7.646 6.550 1.00 57.19 181 PRO A C 1
ATOM 1515 O O . PRO A 1 181 ? -20.338 8.715 6.248 1.00 57.19 181 PRO A O 1
ATOM 1518 N N . VAL A 1 182 ? -20.561 6.569 6.826 1.00 50.47 182 VAL A N 1
ATOM 1519 C CA . VAL A 1 182 ? -21.999 6.521 6.488 1.00 50.47 182 VAL A CA 1
ATOM 1520 C C . VAL A 1 182 ? -22.910 6.965 7.636 1.00 50.47 182 VAL A C 1
ATOM 1522 O O . VAL A 1 182 ? -24.051 7.346 7.382 1.00 50.47 182 VAL A O 1
ATOM 1525 N N . TYR A 1 183 ? -22.415 7.030 8.874 1.00 47.97 183 TYR A N 1
ATOM 1526 C CA . TYR A 1 183 ? -23.120 7.783 9.909 1.00 47.97 183 TYR A CA 1
ATOM 1527 C C . TYR A 1 183 ? -22.968 9.287 9.600 1.00 47.97 183 TYR A C 1
ATOM 1529 O O . TYR A 1 183 ? -21.869 9.834 9.607 1.00 47.97 183 TYR A O 1
ATOM 1537 N N . GLU A 1 184 ? -24.090 9.947 9.283 1.00 50.81 184 GLU A N 1
ATOM 1538 C CA . GLU A 1 184 ? -24.245 11.416 9.219 1.00 50.81 184 GLU A CA 1
ATOM 1539 C C . GLU A 1 184 ? -23.712 12.187 7.985 1.00 50.81 184 GLU A C 1
ATOM 1541 O O . GLU A 1 184 ? -23.329 13.350 8.105 1.00 50.81 184 GLU A O 1
ATOM 1546 N N . ASN A 1 185 ? -23.734 11.629 6.766 1.00 57.50 185 ASN A N 1
ATOM 1547 C CA . ASN A 1 185 ? -23.337 12.353 5.530 1.00 57.50 185 ASN A CA 1
ATOM 1548 C C . ASN A 1 185 ? -21.879 12.879 5.513 1.00 57.50 185 ASN A C 1
ATOM 1550 O O . ASN A 1 185 ? -21.537 13.743 4.693 1.00 57.50 185 ASN A O 1
ATOM 1554 N N . LYS A 1 186 ? -20.995 12.370 6.379 1.00 62.69 186 LYS A N 1
ATOM 1555 C CA . LYS A 1 186 ? -19.585 12.773 6.408 1.00 62.69 186 LYS A CA 1
ATOM 1556 C C . LYS A 1 186 ? -18.825 12.125 5.251 1.00 62.69 186 LYS A C 1
ATOM 1558 O O . LYS A 1 186 ? -18.731 10.910 5.122 1.00 62.69 186 LYS A O 1
ATOM 1563 N N . LYS A 1 187 ? -18.254 12.947 4.370 1.00 68.50 187 LYS A N 1
ATOM 1564 C CA . LYS A 1 187 ? -17.368 12.452 3.307 1.00 68.50 187 LYS A CA 1
ATOM 1565 C C . LYS A 1 187 ? -16.006 12.107 3.901 1.00 68.50 187 LYS A C 1
ATOM 1567 O O . LYS A 1 187 ? -15.481 12.869 4.708 1.00 68.50 187 LYS A O 1
ATOM 1572 N N . PHE A 1 188 ? -15.405 11.010 3.441 1.00 75.44 188 PHE A N 1
ATOM 1573 C CA . PHE A 1 188 ? -14.009 10.708 3.747 1.00 75.44 188 PHE A CA 1
ATOM 1574 C C . PHE A 1 188 ? -13.099 11.893 3.401 1.00 75.44 188 PHE A C 1
ATOM 1576 O O . PHE A 1 188 ? -13.234 12.490 2.330 1.00 75.44 188 PHE A O 1
ATOM 1583 N N . GLY A 1 189 ? -12.125 12.180 4.269 1.00 76.50 189 GLY A N 1
ATOM 1584 C CA . GLY A 1 189 ? -11.158 13.263 4.058 1.00 76.50 189 GLY A CA 1
ATOM 1585 C C . GLY A 1 189 ? -10.264 13.066 2.826 1.00 76.50 189 GLY A C 1
ATOM 1586 O O . GLY A 1 189 ? -9.717 14.028 2.289 1.00 76.50 189 GLY A O 1
ATOM 1587 N N . ARG A 1 190 ? -10.140 11.826 2.329 1.00 84.06 190 ARG A N 1
ATOM 1588 C CA . ARG A 1 190 ? -9.442 11.500 1.079 1.00 84.06 190 ARG A CA 1
ATOM 1589 C C . ARG A 1 190 ? -10.048 10.272 0.400 1.00 84.06 190 ARG A C 1
ATOM 1591 O O . ARG A 1 190 ? -10.720 9.460 1.029 1.00 84.06 190 ARG A O 1
ATOM 1598 N N . SER A 1 191 ? -9.734 10.089 -0.882 1.00 84.56 191 SER A N 1
ATOM 1599 C CA . SER A 1 191 ? -10.054 8.844 -1.585 1.00 84.56 191 SER A CA 1
ATOM 1600 C C . SER A 1 191 ? -9.264 7.667 -0.999 1.00 84.56 191 SER A C 1
ATOM 1602 O O . SER A 1 191 ? -8.042 7.750 -0.835 1.00 84.56 191 SER A O 1
ATOM 1604 N N . MET A 1 192 ? -9.967 6.569 -0.704 1.00 87.44 192 MET A N 1
ATOM 1605 C CA . MET A 1 192 ? -9.377 5.296 -0.267 1.00 87.44 192 MET A CA 1
ATOM 1606 C C . MET A 1 192 ? -8.917 4.421 -1.438 1.00 87.44 192 MET A C 1
ATOM 1608 O O . MET A 1 192 ? -8.398 3.326 -1.220 1.00 87.44 192 MET A O 1
ATOM 1612 N N . HIS A 1 193 ? -9.090 4.886 -2.679 1.00 86.75 193 HIS A N 1
ATOM 1613 C CA . HIS A 1 193 ? -8.679 4.137 -3.855 1.00 86.75 193 HIS A CA 1
ATOM 1614 C C . HIS A 1 193 ? -7.163 3.920 -3.867 1.00 86.75 193 HIS A C 1
ATOM 1616 O O . HIS A 1 193 ? -6.372 4.865 -3.791 1.00 86.75 193 HIS A O 1
ATOM 1622 N N . VAL A 1 194 ? -6.765 2.662 -4.025 1.00 84.19 194 VAL A N 1
ATOM 1623 C CA . VAL A 1 194 ? -5.373 2.285 -4.227 1.00 84.19 194 VAL A CA 1
ATOM 1624 C C . VAL A 1 194 ? -5.165 2.003 -5.705 1.00 84.19 194 VAL A C 1
ATOM 1626 O O . VAL A 1 194 ? -5.778 1.106 -6.277 1.00 84.19 194 VAL A O 1
ATOM 1629 N N . PHE A 1 195 ? -4.270 2.765 -6.326 1.00 79.69 195 PHE A N 1
ATOM 1630 C CA . PHE A 1 195 ? -3.865 2.521 -7.702 1.00 79.69 195 PHE A CA 1
ATOM 1631 C C . PHE A 1 195 ? -2.808 1.412 -7.765 1.00 79.69 195 PHE A C 1
ATOM 1633 O O . PHE A 1 195 ? -1.832 1.433 -7.012 1.00 79.69 195 PHE A O 1
ATOM 1640 N N . SER A 1 196 ? -2.978 0.469 -8.693 1.00 79.38 196 SER A N 1
ATOM 1641 C CA . SER A 1 196 ? -2.003 -0.587 -8.979 1.00 79.38 196 SER A CA 1
ATOM 1642 C C . SER A 1 196 ? -2.030 -0.961 -10.457 1.00 79.38 196 SER A C 1
ATOM 1644 O O . SER A 1 196 ? -3.035 -1.460 -10.968 1.00 79.38 196 SER A O 1
ATOM 1646 N N . LEU A 1 197 ? -0.899 -0.765 -11.143 1.00 73.06 197 LEU A N 1
ATOM 1647 C CA . LEU A 1 197 ? -0.727 -1.177 -12.542 1.00 73.06 197 LEU A CA 1
ATOM 1648 C C . LEU A 1 197 ? -0.916 -2.685 -12.705 1.00 73.06 197 LEU A C 1
ATOM 1650 O O . LEU A 1 197 ? -1.604 -3.126 -13.623 1.00 73.06 197 LEU A O 1
ATOM 1654 N N . LYS A 1 198 ? -0.371 -3.476 -11.773 1.00 77.88 198 LYS A N 1
ATOM 1655 C CA . LYS A 1 198 ? -0.529 -4.934 -11.757 1.00 77.88 198 LYS A CA 1
ATOM 1656 C C . LYS A 1 198 ? -2.005 -5.328 -11.725 1.00 77.88 198 LYS A C 1
ATOM 1658 O O . LYS A 1 198 ? -2.415 -6.209 -12.476 1.00 77.88 198 LYS A O 1
ATOM 1663 N N . GLN A 1 199 ? -2.807 -4.653 -10.901 1.00 81.62 199 GLN A N 1
ATOM 1664 C CA . GLN A 1 199 ? -4.239 -4.929 -10.794 1.00 81.62 199 GLN A CA 1
ATOM 1665 C C . GLN A 1 199 ? -5.013 -4.486 -12.043 1.00 81.62 199 GLN A C 1
ATOM 1667 O O . GLN A 1 199 ? -5.912 -5.193 -12.498 1.00 81.62 199 GLN A O 1
ATOM 1672 N N . LEU A 1 200 ? -4.649 -3.350 -12.645 1.00 83.06 200 LEU A N 1
ATOM 1673 C CA . LEU A 1 200 ? -5.227 -2.908 -13.919 1.00 83.06 200 LEU A CA 1
ATOM 1674 C C . LEU A 1 200 ? -4.948 -3.897 -15.055 1.00 83.06 200 LEU A C 1
ATOM 1676 O O . LEU A 1 200 ? -5.855 -4.235 -15.811 1.00 83.06 200 LEU A O 1
ATOM 1680 N N . VAL A 1 201 ? -3.716 -4.394 -15.162 1.00 82.12 201 VAL A N 1
ATOM 1681 C CA . VAL A 1 201 ? -3.363 -5.412 -16.160 1.00 82.12 201 VAL A CA 1
ATOM 1682 C C . VAL A 1 201 ? -4.116 -6.710 -15.880 1.00 82.12 201 VAL A C 1
ATOM 1684 O O . VAL A 1 201 ? -4.757 -7.240 -16.783 1.00 82.12 201 VAL A O 1
ATOM 1687 N N . ARG A 1 202 ? -4.113 -7.183 -14.627 1.00 84.75 202 ARG A N 1
ATOM 1688 C CA . ARG A 1 202 ? -4.812 -8.408 -14.222 1.00 84.75 202 ARG A CA 1
ATOM 1689 C C . ARG A 1 202 ? -6.307 -8.345 -14.531 1.00 84.75 202 ARG A C 1
ATOM 1691 O O . ARG A 1 202 ? -6.805 -9.207 -15.235 1.00 84.75 202 ARG A O 1
ATOM 1698 N N . SER A 1 203 ? -7.001 -7.294 -14.097 1.00 83.94 203 SER A N 1
ATOM 1699 C CA . SER A 1 203 ? -8.438 -7.118 -14.362 1.00 83.94 203 SER A CA 1
ATOM 1700 C C . SER A 1 203 ? -8.777 -7.075 -15.858 1.00 83.94 203 SER A C 1
ATOM 1702 O O . SER A 1 203 ? -9.798 -7.625 -16.279 1.00 83.94 203 SER A O 1
ATOM 1704 N N . LYS A 1 204 ? -7.918 -6.468 -16.689 1.00 85.12 204 LYS A N 1
ATOM 1705 C CA . LYS A 1 204 ? -8.081 -6.505 -18.149 1.00 85.12 204 LYS A CA 1
ATOM 1706 C C . LYS A 1 204 ? -7.873 -7.909 -18.711 1.00 85.12 204 LYS A C 1
ATOM 1708 O O . LYS A 1 204 ? -8.671 -8.330 -19.545 1.00 85.12 204 LYS A O 1
ATOM 1713 N N . LEU A 1 205 ? -6.846 -8.627 -18.255 1.00 85.88 205 LEU A N 1
ATOM 1714 C CA . LEU A 1 205 ? -6.586 -10.008 -18.664 1.00 85.88 205 LEU A CA 1
ATOM 1715 C C . LEU A 1 205 ? -7.729 -10.937 -18.251 1.00 85.88 205 LEU A C 1
ATOM 1717 O O . LEU A 1 205 ? -8.234 -11.658 -19.101 1.00 85.88 205 LEU A O 1
ATOM 1721 N N . ASP A 1 206 ? -8.204 -10.854 -17.010 1.00 85.88 206 ASP A N 1
ATOM 1722 C CA . ASP A 1 206 ? -9.328 -11.648 -16.503 1.00 85.88 206 ASP A CA 1
ATOM 1723 C C . ASP A 1 206 ? -10.598 -11.400 -17.334 1.00 85.88 206 ASP A C 1
ATOM 1725 O O . ASP A 1 206 ? -11.300 -12.336 -17.709 1.00 85.88 206 ASP A O 1
ATOM 1729 N N . SER A 1 207 ? -10.863 -10.145 -17.710 1.00 84.88 207 SER A N 1
ATOM 1730 C CA . SER A 1 207 ? -11.978 -9.791 -18.599 1.00 84.88 207 SER A CA 1
ATOM 1731 C C . SER A 1 207 ? -11.827 -10.388 -20.004 1.00 84.88 207 SER A C 1
ATOM 1733 O O . SER A 1 207 ? -12.798 -10.890 -20.577 1.00 84.88 207 SER A O 1
ATOM 1735 N N . ILE A 1 208 ? -10.614 -10.372 -20.566 1.00 85.38 208 ILE A N 1
ATOM 1736 C CA . ILE A 1 208 ? -10.315 -10.992 -21.864 1.00 85.38 208 ILE A CA 1
ATOM 1737 C C . ILE A 1 208 ? -10.487 -12.513 -21.778 1.00 85.38 208 ILE A C 1
ATOM 1739 O O . ILE A 1 208 ? -11.182 -13.087 -22.616 1.00 85.38 208 ILE A O 1
ATOM 1743 N N . ILE A 1 209 ? -9.920 -13.151 -20.751 1.00 83.94 209 ILE A N 1
ATOM 1744 C CA . ILE A 1 209 ? -10.026 -14.592 -20.490 1.00 83.94 209 ILE A CA 1
ATOM 1745 C C . ILE A 1 209 ? -11.498 -14.987 -20.362 1.00 83.94 209 ILE A C 1
ATOM 1747 O O . ILE A 1 209 ? -11.954 -15.867 -21.084 1.00 83.94 209 ILE A O 1
ATOM 1751 N N . PHE A 1 210 ? -12.279 -14.278 -19.548 1.00 84.44 210 PHE A N 1
ATOM 1752 C CA . PHE A 1 210 ? -13.707 -14.541 -19.375 1.00 84.44 210 PHE A CA 1
ATOM 1753 C C . PHE A 1 210 ? -14.496 -14.431 -20.691 1.00 84.44 210 PHE A C 1
ATOM 1755 O O . PHE A 1 210 ? -15.359 -15.262 -20.988 1.00 84.44 210 PHE A O 1
ATOM 1762 N N . ARG A 1 211 ? -14.198 -13.423 -21.523 1.00 84.38 211 ARG A N 1
ATOM 1763 C CA . ARG A 1 211 ? -14.807 -13.285 -22.860 1.00 84.38 211 ARG A CA 1
ATOM 1764 C C . ARG A 1 211 ? -14.408 -14.431 -23.792 1.00 84.38 211 ARG A C 1
ATOM 1766 O O . ARG A 1 211 ? -15.243 -14.903 -24.561 1.00 84.38 211 ARG A O 1
ATOM 1773 N N . LEU A 1 212 ? -13.162 -14.892 -23.717 1.00 82.06 212 LEU A N 1
ATOM 1774 C CA . LEU A 1 212 ? -12.667 -16.028 -24.493 1.00 82.06 212 LEU A CA 1
ATOM 1775 C C . LEU A 1 212 ? -13.291 -17.356 -24.029 1.00 82.06 212 LEU A C 1
ATOM 1777 O O . LEU A 1 212 ? -13.695 -18.147 -24.878 1.00 82.06 212 LEU A O 1
ATOM 1781 N N . GLU A 1 213 ? -13.466 -17.585 -22.725 1.00 81.00 213 GLU A N 1
ATOM 1782 C CA . GLU A 1 213 ? -14.115 -18.788 -22.168 1.00 81.00 213 GLU A CA 1
ATOM 1783 C C . GLU A 1 213 ? -15.604 -18.909 -22.537 1.00 81.00 213 GLU A C 1
ATOM 1785 O O . GLU A 1 213 ? -16.149 -20.022 -22.619 1.00 81.00 213 GLU A O 1
ATOM 1790 N N . LYS A 1 214 ? -16.270 -17.772 -22.790 1.00 83.19 214 LYS A N 1
ATOM 1791 C CA . LYS A 1 214 ? -17.640 -17.737 -23.324 1.00 83.19 214 LYS A CA 1
ATOM 1792 C C . LYS A 1 214 ? -17.726 -18.218 -24.774 1.00 83.19 214 LYS A C 1
ATOM 1794 O O . LYS A 1 214 ? -18.762 -18.751 -25.165 1.00 83.19 214 LYS A O 1
ATOM 1799 N N . ASN A 1 215 ? -16.654 -18.091 -25.556 1.00 83.19 215 ASN A N 1
ATOM 1800 C CA . ASN A 1 215 ? -16.606 -18.557 -26.939 1.00 83.19 215 ASN A CA 1
ATOM 1801 C C . ASN A 1 215 ? -16.135 -20.017 -27.025 1.00 83.19 215 ASN A C 1
ATOM 1803 O O . ASN A 1 215 ? -15.151 -20.409 -26.405 1.00 83.19 215 ASN A O 1
ATOM 1807 N N . LYS A 1 216 ? -16.789 -20.831 -27.867 1.00 73.75 216 LYS A N 1
ATOM 1808 C CA . LYS A 1 216 ? -16.481 -22.270 -28.034 1.00 73.75 216 LYS A CA 1
ATOM 1809 C C . LYS A 1 216 ? -15.021 -22.524 -28.453 1.00 73.75 216 LYS A C 1
ATOM 1811 O O . LYS A 1 216 ? -14.409 -23.483 -27.992 1.00 73.75 216 LYS A O 1
ATOM 1816 N N . LEU A 1 217 ? -14.463 -21.642 -29.291 1.00 73.38 217 LEU A N 1
ATOM 1817 C CA . LEU A 1 217 ? -13.054 -21.666 -29.710 1.00 73.38 217 LEU A CA 1
ATOM 1818 C C . LEU A 1 217 ? -12.107 -21.206 -28.594 1.00 73.38 217 LEU A C 1
ATOM 1820 O O . LEU A 1 217 ? -11.112 -21.874 -28.332 1.00 73.38 217 LEU A O 1
ATOM 1824 N N . GLY A 1 218 ? -12.434 -20.113 -27.900 1.00 74.31 218 GLY A N 1
ATOM 1825 C CA . GLY A 1 218 ? -11.598 -19.592 -26.815 1.00 74.31 218 GLY A CA 1
ATOM 1826 C C . GLY A 1 218 ? -11.531 -20.544 -25.620 1.00 74.31 218 GLY A C 1
ATOM 1827 O O . GLY A 1 218 ? -10.453 -20.757 -25.078 1.00 74.31 218 GLY A O 1
ATOM 1828 N N . ARG A 1 219 ? -12.632 -21.233 -25.295 1.00 74.50 219 ARG A N 1
ATOM 1829 C CA . ARG A 1 219 ? -12.658 -22.308 -24.291 1.00 74.50 219 ARG A CA 1
ATOM 1830 C C . ARG A 1 219 ? -11.704 -23.459 -24.631 1.00 74.50 219 ARG A C 1
ATOM 1832 O O . ARG A 1 219 ? -11.058 -23.991 -23.736 1.00 74.50 219 ARG A O 1
ATOM 1839 N N . LYS A 1 220 ? -11.595 -23.830 -25.913 1.00 74.81 220 LYS A N 1
ATOM 1840 C CA . LYS A 1 220 ? -10.683 -24.892 -26.371 1.00 74.81 220 LYS A CA 1
ATOM 1841 C C . LYS A 1 220 ? -9.215 -24.465 -26.272 1.00 74.81 220 LYS A C 1
ATOM 1843 O O . LYS A 1 220 ? -8.390 -25.269 -25.863 1.00 74.81 220 LYS A O 1
ATOM 1848 N N . VAL A 1 221 ? -8.912 -23.209 -26.608 1.00 74.25 221 VAL A N 1
ATOM 1849 C CA . VAL A 1 221 ? -7.554 -22.647 -26.507 1.00 74.25 221 VAL A CA 1
ATOM 1850 C C . VAL A 1 221 ? -7.128 -22.504 -25.046 1.00 74.25 221 VAL A C 1
ATOM 1852 O O . VAL A 1 221 ? -6.048 -22.953 -24.688 1.00 74.25 221 VAL A O 1
ATOM 1855 N N . ILE A 1 222 ? -7.978 -21.947 -24.180 1.00 75.06 222 ILE A N 1
ATOM 1856 C CA . ILE A 1 222 ? -7.668 -21.782 -22.749 1.00 75.06 222 ILE A CA 1
ATOM 1857 C C . ILE A 1 222 ? -7.509 -23.141 -22.058 1.00 75.06 222 ILE A C 1
ATOM 1859 O O . ILE A 1 222 ? -6.611 -23.301 -21.238 1.00 75.06 222 ILE A O 1
ATOM 1863 N N . GLY A 1 223 ? -8.316 -24.140 -22.432 1.00 70.81 223 GLY A N 1
ATOM 1864 C CA . GLY A 1 223 ? -8.199 -25.506 -21.914 1.00 70.81 223 GLY A CA 1
ATOM 1865 C C . GLY A 1 223 ? -6.905 -26.243 -22.286 1.00 70.81 223 GLY A C 1
ATOM 1866 O O . GLY A 1 223 ? -6.652 -27.294 -21.719 1.00 70.81 223 GLY A O 1
ATOM 1867 N N . TRP A 1 224 ? -6.091 -25.731 -23.217 1.00 70.62 224 TRP A N 1
ATOM 1868 C CA . TRP A 1 224 ? -4.746 -26.262 -23.492 1.00 70.62 224 TRP A CA 1
ATOM 1869 C C . TRP A 1 224 ? -3.653 -25.652 -22.608 1.00 70.62 224 TRP A C 1
ATOM 1871 O O . TRP A 1 224 ? -2.578 -26.230 -22.496 1.00 70.62 224 TRP A O 1
ATOM 1881 N N . PHE A 1 225 ? -3.910 -24.490 -22.004 1.00 70.75 225 PHE A N 1
ATOM 1882 C CA . PHE A 1 225 ? -2.954 -23.776 -21.149 1.00 70.75 225 PHE A CA 1
ATOM 1883 C C . PHE A 1 225 ? -3.215 -23.974 -19.647 1.00 70.75 225 PHE A C 1
ATOM 1885 O O . PHE A 1 225 ? -2.501 -23.392 -18.831 1.00 70.75 225 PHE A O 1
ATOM 1892 N N . ARG A 1 226 ? -4.243 -24.747 -19.286 1.00 62.66 226 ARG A N 1
ATOM 1893 C CA . ARG A 1 226 ? -4.660 -25.031 -17.910 1.00 62.66 226 ARG A CA 1
ATOM 1894 C C . ARG A 1 226 ? -4.383 -26.487 -17.575 1.00 62.66 226 ARG A C 1
ATOM 1896 O O . ARG A 1 226 ? -3.952 -26.729 -16.430 1.00 62.66 226 ARG A O 1
#

Secondary structure (DSSP, 8-state):
--GGG-SEEE-TTS-EEEE-HHHHHHHHHHTT--EEEEETTS-EEEESEEEE-SS-SS-EEEEEPTTS-EEEEEGGGEEEEEE-GGGHHHHHHHHHHHHHHHHHHHHHHHHHHS--TTS-HHHHHHHHHHTTS--BTTTTBTTTT-S-HHHHHHHHHHHHHHHHHHHHHHHTTTTEEE----GGGPPPSS--PPP-HHHHHHHHHHHHHHHHHHSHHHHHHHTT--